Protein AF-A0A2G5SEX1-F1 (afdb_monomer_lite)

Structure (mmCIF, N/CA/C/O backbone):
data_AF-A0A2G5SEX1-F1
#
_entry.id   AF-A0A2G5SEX1-F1
#
loop_
_atom_site.group_PDB
_atom_site.id
_atom_site.type_symbol
_atom_site.label_atom_id
_atom_site.label_alt_id
_atom_site.label_comp_id
_atom_site.label_asym_id
_atom_site.label_entity_id
_atom_site.label_seq_id
_atom_site.pdbx_PDB_ins_code
_atom_site.Cartn_x
_atom_site.Cartn_y
_atom_site.Cartn_z
_atom_site.occupancy
_atom_site.B_iso_or_equiv
_atom_site.auth_seq_id
_atom_site.auth_comp_id
_atom_site.auth_asym_id
_atom_site.auth_atom_id
_atom_site.pdbx_PDB_model_num
ATOM 1 N N . MET A 1 1 ? -4.007 62.455 -22.174 1.00 41.00 1 MET A N 1
ATOM 2 C CA . MET A 1 1 ? -4.326 61.057 -22.529 1.00 41.00 1 MET A CA 1
ATOM 3 C C . MET A 1 1 ? -3.049 60.255 -22.359 1.00 41.00 1 MET A C 1
ATOM 5 O O . MET A 1 1 ? -2.141 60.428 -23.157 1.00 41.00 1 MET A O 1
ATOM 9 N N . ALA A 1 2 ? -2.925 59.508 -21.263 1.00 39.09 2 ALA A N 1
ATOM 10 C CA . ALA A 1 2 ? -1.766 58.662 -20.996 1.00 39.09 2 ALA A CA 1
ATOM 11 C C . ALA A 1 2 ? -2.120 57.227 -21.400 1.00 39.09 2 ALA A C 1
ATOM 13 O O . ALA A 1 2 ? -3.112 56.679 -20.926 1.00 39.09 2 ALA A O 1
ATOM 14 N N . SER A 1 3 ? -1.349 56.658 -22.319 1.00 43.19 3 SER A N 1
ATOM 15 C CA . SER A 1 3 ? -1.461 55.273 -22.768 1.00 43.19 3 SER A CA 1
ATOM 16 C C . SER A 1 3 ? -0.761 54.350 -21.770 1.00 43.19 3 SER A C 1
ATOM 18 O O . SER A 1 3 ? 0.455 54.445 -21.597 1.00 43.19 3 SER A O 1
ATOM 20 N N . HIS A 1 4 ? -1.506 53.452 -21.128 1.00 42.75 4 HIS A N 1
ATOM 21 C CA . HIS A 1 4 ? -0.923 52.330 -20.392 1.00 42.75 4 HIS A CA 1
ATOM 22 C C . HIS A 1 4 ? -0.484 51.224 -21.366 1.00 42.75 4 HIS A C 1
ATOM 24 O O . HIS A 1 4 ? -1.250 50.903 -22.278 1.00 42.75 4 HIS A O 1
ATOM 30 N N . PRO A 1 5 ? 0.702 50.611 -21.192 1.00 49.38 5 PRO A N 1
ATOM 31 C CA . PRO A 1 5 ? 1.060 49.407 -21.922 1.00 49.38 5 PRO A CA 1
ATOM 32 C C . PRO A 1 5 ? 0.383 48.204 -21.262 1.00 49.38 5 PRO A C 1
ATOM 34 O O . PRO A 1 5 ? 0.611 47.912 -20.089 1.00 49.38 5 PRO A O 1
ATOM 37 N N . THR A 1 6 ? -0.446 47.497 -22.021 1.00 47.56 6 THR A N 1
ATOM 38 C CA . THR A 1 6 ? -0.995 46.201 -21.626 1.00 47.56 6 THR A CA 1
ATOM 39 C C . THR A 1 6 ? 0.099 45.148 -21.794 1.00 47.56 6 THR A C 1
ATOM 41 O O . THR A 1 6 ? 0.403 44.733 -22.912 1.00 47.56 6 THR A O 1
ATOM 44 N N . THR A 1 7 ? 0.725 44.725 -20.697 1.00 45.34 7 THR A N 1
ATOM 45 C CA . THR A 1 7 ? 1.615 43.559 -20.698 1.00 45.34 7 THR A CA 1
ATOM 46 C C . THR A 1 7 ? 0.759 42.305 -20.857 1.00 45.34 7 THR A C 1
ATOM 48 O O . THR A 1 7 ? 0.103 41.866 -19.917 1.00 45.34 7 THR A O 1
ATOM 51 N N . ILE A 1 8 ? 0.740 41.743 -22.063 1.00 52.94 8 ILE A N 1
ATOM 52 C CA . ILE A 1 8 ? 0.203 40.404 -22.311 1.00 52.94 8 ILE A CA 1
ATOM 53 C C . ILE A 1 8 ? 1.226 39.425 -21.729 1.00 52.94 8 ILE A C 1
ATOM 55 O O . ILE A 1 8 ? 2.346 39.329 -22.231 1.00 52.94 8 ILE A O 1
ATOM 59 N N . ALA A 1 9 ? 0.872 38.753 -20.633 1.00 52.72 9 ALA A N 1
ATOM 60 C CA . ALA A 1 9 ? 1.671 37.659 -20.100 1.00 52.72 9 ALA A CA 1
ATOM 61 C C . ALA A 1 9 ? 1.759 36.552 -21.162 1.00 52.72 9 ALA A C 1
ATOM 63 O O . ALA A 1 9 ? 0.736 36.131 -21.705 1.00 52.72 9 ALA A O 1
ATOM 64 N N . ALA A 1 10 ? 2.979 36.118 -21.482 1.00 51.53 10 ALA A N 1
ATOM 65 C CA . ALA A 1 10 ? 3.200 34.975 -22.358 1.00 51.53 10 ALA A CA 1
ATOM 66 C C . ALA A 1 10 ? 2.531 33.722 -21.757 1.00 51.53 10 ALA A C 1
ATOM 68 O O . ALA A 1 10 ? 2.521 33.578 -20.529 1.00 51.53 10 ALA A O 1
ATOM 69 N N . PRO A 1 11 ? 1.961 32.828 -22.584 1.00 51.78 11 PRO A N 1
ATOM 70 C CA . PRO A 1 11 ? 1.404 31.581 -22.089 1.00 51.78 11 PRO A CA 1
ATOM 71 C C . PRO A 1 11 ? 2.521 30.777 -21.420 1.00 51.78 11 PRO A C 1
ATOM 73 O O . PRO A 1 11 ? 3.609 30.626 -21.969 1.00 51.78 11 PRO A O 1
ATOM 76 N N . ILE A 1 12 ? 2.258 30.309 -20.202 1.00 59.38 12 ILE A N 1
ATOM 77 C CA . ILE A 1 12 ? 3.128 29.361 -19.511 1.00 59.38 12 ILE A CA 1
ATOM 78 C C . ILE A 1 12 ? 3.059 28.075 -20.335 1.00 59.38 12 ILE A C 1
ATOM 80 O O . ILE A 1 12 ? 2.020 27.414 -20.330 1.00 59.38 12 ILE A O 1
ATOM 84 N N . ASP A 1 13 ? 4.122 27.755 -21.072 1.00 55.34 13 ASP A N 1
ATOM 85 C CA . ASP A 1 13 ? 4.250 26.471 -21.758 1.00 55.34 13 ASP A CA 1
ATOM 86 C C . ASP A 1 13 ? 4.101 25.360 -20.710 1.00 55.34 13 ASP A C 1
ATOM 88 O O . ASP A 1 13 ? 4.960 25.169 -19.846 1.00 55.34 13 ASP A O 1
ATOM 92 N N . GLN A 1 14 ? 2.965 24.661 -20.730 1.00 61.56 14 GLN A N 1
ATOM 93 C CA . GLN A 1 14 ? 2.760 23.494 -19.883 1.00 61.56 14 GLN A CA 1
ATOM 94 C C . GLN A 1 14 ? 3.704 22.403 -20.379 1.00 61.56 14 GLN A C 1
ATOM 96 O O . GLN A 1 14 ? 3.535 21.885 -21.483 1.00 61.56 14 GLN A O 1
ATOM 101 N N . VAL A 1 15 ? 4.708 22.067 -19.567 1.00 69.31 15 VAL A N 1
ATOM 102 C CA . VAL A 1 15 ? 5.572 20.911 -19.823 1.00 69.31 15 VAL A CA 1
ATOM 103 C C . VAL A 1 15 ? 4.664 19.684 -19.975 1.00 69.31 15 VAL A C 1
ATOM 105 O O . VAL A 1 15 ? 3.843 19.441 -19.084 1.00 69.31 15 VAL A O 1
ATOM 108 N N . PRO A 1 16 ? 4.752 18.931 -21.087 1.00 79.25 16 PRO A N 1
ATOM 109 C CA . PRO A 1 16 ? 3.890 17.779 -21.297 1.00 79.25 16 PRO A CA 1
ATOM 110 C C . PRO A 1 16 ? 4.109 16.754 -20.181 1.00 79.25 16 PRO A C 1
ATOM 112 O O . PRO A 1 16 ? 5.246 16.427 -19.841 1.00 79.25 16 PRO A O 1
ATOM 115 N N . LEU A 1 17 ? 3.007 16.254 -19.617 1.00 87.12 17 LEU A N 1
ATOM 116 C CA . LEU A 1 17 ? 3.035 15.176 -18.633 1.00 87.12 17 LEU A CA 1
ATOM 117 C C . LEU A 1 17 ? 3.560 13.904 -19.298 1.00 87.12 17 LEU A C 1
ATOM 119 O O . LEU A 1 17 ? 2.954 13.391 -20.240 1.00 87.12 17 LEU A O 1
ATOM 123 N N . VAL A 1 18 ? 4.665 13.382 -18.782 1.00 94.38 18 VAL A N 1
ATOM 124 C CA . VAL A 1 18 ? 5.247 12.117 -19.212 1.00 94.38 18 VAL A CA 1
ATOM 125 C C . VAL A 1 18 ? 4.858 11.036 -18.221 1.00 94.38 18 VAL A C 1
ATOM 127 O O . VAL A 1 18 ? 5.153 11.123 -17.029 1.00 94.38 18 VAL A O 1
ATOM 130 N N . VAL A 1 19 ? 4.182 10.010 -18.731 1.00 96.94 19 VAL A N 1
ATOM 131 C CA . VAL A 1 19 ? 3.654 8.899 -17.940 1.00 96.94 19 VAL A CA 1
ATOM 132 C C . VAL A 1 19 ? 4.351 7.613 -18.356 1.00 96.94 19 VAL A C 1
ATOM 134 O O . VAL A 1 19 ? 4.291 7.226 -19.522 1.00 96.94 19 VAL A O 1
ATOM 137 N N . ALA A 1 20 ? 4.971 6.930 -17.398 1.00 98.06 20 ALA A N 1
ATOM 138 C CA . ALA A 1 20 ? 5.440 5.564 -17.572 1.00 98.06 20 ALA A CA 1
ATOM 139 C C . ALA A 1 20 ? 4.375 4.595 -17.057 1.00 98.06 20 ALA A C 1
ATOM 141 O O . ALA A 1 20 ? 4.058 4.585 -15.867 1.00 98.06 20 ALA A O 1
ATOM 142 N N . ARG A 1 21 ? 3.834 3.766 -17.950 1.00 98.56 21 ARG A N 1
ATOM 143 C CA . ARG A 1 21 ? 2.956 2.652 -17.586 1.00 98.56 21 ARG A CA 1
ATOM 144 C C . ARG A 1 21 ? 3.797 1.410 -17.371 1.00 98.56 21 ARG A C 1
ATOM 146 O O . ARG A 1 21 ? 4.375 0.917 -18.329 1.00 98.56 21 ARG A O 1
ATOM 153 N N . LEU A 1 22 ? 3.832 0.878 -16.158 1.00 98.69 22 LEU A N 1
ATOM 154 C CA . LEU A 1 22 ? 4.498 -0.387 -15.863 1.00 98.69 22 LEU A CA 1
ATOM 155 C C . LEU A 1 22 ? 3.461 -1.504 -15.739 1.00 98.69 22 LEU A C 1
ATOM 157 O O . LEU A 1 22 ? 2.536 -1.399 -14.936 1.00 98.69 22 LEU A O 1
ATOM 161 N N . HIS A 1 23 ? 3.614 -2.573 -16.513 1.00 98.44 23 HIS A N 1
ATOM 162 C CA . HIS A 1 23 ? 2.759 -3.754 -16.437 1.00 98.44 23 HIS A CA 1
ATOM 163 C C . HIS A 1 23 ? 3.208 -4.693 -15.319 1.00 98.44 23 HIS A C 1
ATOM 165 O O . HIS A 1 23 ? 4.402 -4.906 -15.098 1.00 98.44 23 HIS A O 1
ATOM 171 N N . SER A 1 24 ? 2.237 -5.278 -14.622 1.00 97.56 24 SER A N 1
ATOM 172 C CA . SER A 1 24 ? 2.519 -6.246 -13.575 1.00 97.56 24 SER A CA 1
ATOM 173 C C . SER A 1 24 ? 2.992 -7.562 -14.168 1.00 97.56 24 SER A C 1
ATOM 175 O O . SER A 1 24 ? 2.345 -8.159 -15.029 1.00 97.56 24 SER A O 1
ATOM 177 N N . VAL A 1 25 ? 4.114 -8.053 -13.652 1.00 95.94 25 VAL A N 1
ATOM 178 C CA . VAL A 1 25 ? 4.560 -9.428 -13.892 1.00 95.94 25 VAL A CA 1
ATOM 179 C C . VAL A 1 25 ? 3.828 -10.440 -12.999 1.00 95.94 25 VAL A C 1
ATOM 181 O O . VAL A 1 25 ? 3.878 -11.636 -13.255 1.00 95.94 25 VAL A O 1
ATOM 184 N N . TYR A 1 26 ? 3.144 -9.973 -11.952 1.00 95.38 26 TYR A N 1
ATOM 185 C CA . TYR A 1 26 ? 2.471 -10.817 -10.959 1.00 95.38 26 TYR A CA 1
ATOM 186 C C . TYR A 1 26 ? 1.020 -11.109 -11.328 1.00 95.38 26 TYR A C 1
ATOM 188 O O . TYR A 1 26 ? 0.502 -12.164 -10.977 1.00 95.38 26 TYR A O 1
ATOM 196 N N . VAL A 1 27 ? 0.368 -10.172 -12.021 1.00 95.50 27 VAL A N 1
ATOM 197 C CA . VAL A 1 27 ? -1.033 -10.275 -12.430 1.00 95.50 27 VAL A CA 1
ATOM 198 C C . VAL A 1 27 ? -1.156 -9.819 -13.877 1.00 95.50 27 VAL A C 1
ATOM 200 O O . VAL A 1 27 ? -0.914 -8.656 -14.197 1.00 95.50 27 VAL A O 1
ATOM 203 N N . GLU A 1 28 ? -1.522 -10.739 -14.765 1.00 95.19 28 GLU A N 1
ATOM 204 C CA . GLU A 1 28 ? -1.718 -10.423 -16.178 1.00 95.19 28 GLU A CA 1
ATOM 205 C C . GLU A 1 28 ? -2.850 -9.397 -16.358 1.00 95.19 28 GLU A C 1
ATOM 207 O O . GLU A 1 28 ? -3.926 -9.519 -15.776 1.00 95.19 28 GLU A O 1
ATOM 212 N N . GLY A 1 29 ? -2.595 -8.366 -17.166 1.00 95.44 29 GLY A N 1
ATOM 213 C CA . GLY A 1 29 ? -3.548 -7.286 -17.443 1.00 95.44 29 GLY A CA 1
ATOM 214 C C . GLY A 1 29 ? -3.517 -6.117 -16.452 1.00 95.44 29 GLY A C 1
ATOM 215 O O . GLY A 1 29 ? -3.967 -5.029 -16.809 1.00 95.44 29 GLY A O 1
ATOM 216 N N . GLU A 1 30 ? -2.931 -6.286 -15.264 1.00 97.75 30 GLU A N 1
ATOM 217 C CA . GLU A 1 30 ? -2.761 -5.193 -14.301 1.00 97.75 30 GLU A CA 1
ATOM 218 C C . GLU A 1 30 ? -1.542 -4.325 -14.635 1.00 97.75 30 GLU A C 1
ATOM 220 O O . GLU A 1 30 ? -0.526 -4.790 -15.162 1.00 97.75 30 GLU A O 1
ATOM 225 N N . TYR A 1 31 ? -1.633 -3.037 -14.310 1.00 98.31 31 TYR A N 1
ATOM 226 C CA . TYR A 1 31 ? -0.568 -2.067 -14.540 1.00 98.31 31 TYR A CA 1
ATOM 227 C C . TYR A 1 31 ? -0.636 -0.912 -13.542 1.00 98.31 31 TYR A C 1
ATOM 229 O O . TYR A 1 31 ? -1.638 -0.694 -12.859 1.00 98.31 31 TYR A O 1
ATOM 237 N N . MET A 1 32 ? 0.437 -0.131 -13.486 1.00 98.12 32 MET A N 1
ATOM 238 C CA . MET A 1 32 ? 0.504 1.088 -12.698 1.00 98.12 32 MET A CA 1
ATOM 239 C C . MET A 1 32 ? 1.197 2.202 -13.483 1.00 98.12 32 MET A C 1
ATOM 241 O O . MET A 1 32 ? 2.308 2.033 -13.977 1.00 98.12 32 MET A O 1
ATOM 245 N N . ASP A 1 33 ? 0.519 3.345 -13.587 1.00 98.19 33 ASP A N 1
ATOM 246 C CA . ASP A 1 33 ? 1.046 4.563 -14.205 1.00 98.19 33 ASP A CA 1
ATOM 247 C C . ASP A 1 33 ? 1.814 5.424 -13.190 1.00 98.19 33 ASP A C 1
ATOM 249 O O . ASP A 1 33 ? 1.314 5.679 -12.090 1.00 98.19 33 ASP A O 1
ATOM 253 N N . PHE A 1 34 ? 2.988 5.912 -13.583 1.00 98.12 34 PHE A N 1
ATOM 254 C CA . PHE A 1 34 ? 3.840 6.811 -12.805 1.00 98.12 34 PHE A CA 1
ATOM 255 C C . PHE A 1 34 ? 4.121 8.084 -13.603 1.00 98.12 34 PHE A C 1
ATOM 257 O O . PHE A 1 34 ? 4.471 8.015 -14.783 1.00 98.12 34 PHE A O 1
ATOM 264 N N . LEU A 1 35 ? 3.992 9.248 -12.965 1.00 96.81 35 LEU A N 1
ATOM 265 C CA . LEU A 1 35 ? 4.355 10.528 -13.572 1.00 96.81 35 LEU A CA 1
ATOM 266 C C . LEU A 1 35 ? 5.872 10.730 -13.482 1.00 96.81 35 LEU A C 1
ATOM 268 O O . LEU A 1 35 ? 6.405 10.922 -12.395 1.00 96.81 35 LEU A O 1
ATOM 272 N N . LEU A 1 36 ? 6.572 10.729 -14.617 1.00 95.50 36 LEU A N 1
ATOM 273 C CA . LEU A 1 36 ? 8.034 10.874 -14.641 1.00 95.50 36 LEU A CA 1
ATOM 274 C C . LEU A 1 36 ? 8.509 12.312 -14.396 1.00 95.50 36 LEU A C 1
ATOM 276 O O . LEU A 1 36 ? 9.666 12.542 -14.062 1.00 95.50 36 LEU A O 1
ATOM 280 N N . ASN A 1 37 ? 7.624 13.301 -14.544 1.00 93.44 37 ASN A N 1
ATOM 281 C CA . ASN A 1 37 ? 7.924 14.679 -14.146 1.00 93.44 37 ASN A CA 1
ATOM 282 C C . ASN A 1 37 ? 7.847 14.881 -12.620 1.00 93.44 37 ASN A C 1
ATOM 284 O O . ASN A 1 37 ? 8.278 15.919 -12.125 1.00 93.44 37 ASN A O 1
ATOM 288 N N . ASP A 1 38 ? 7.298 13.911 -11.883 1.00 94.81 38 ASP A N 1
ATOM 289 C CA . ASP A 1 38 ? 7.254 13.894 -10.423 1.00 94.81 38 ASP A CA 1
ATOM 290 C C . ASP A 1 38 ? 8.431 13.056 -9.896 1.00 94.81 38 ASP A C 1
ATOM 292 O O . ASP A 1 38 ? 8.549 11.856 -10.166 1.00 94.81 38 ASP A O 1
ATOM 296 N N . ALA A 1 39 ? 9.333 13.691 -9.144 1.00 94.94 39 ALA A N 1
ATOM 297 C CA . ALA A 1 39 ? 10.544 13.044 -8.643 1.00 94.94 39 ALA A CA 1
ATOM 298 C C . ALA A 1 39 ? 10.250 11.904 -7.650 1.00 94.94 39 ALA A C 1
ATOM 300 O O . ALA A 1 39 ? 10.996 10.922 -7.598 1.00 94.94 39 ALA A O 1
ATOM 301 N N . HIS A 1 40 ? 9.162 11.994 -6.885 1.00 96.25 40 HIS A N 1
ATOM 302 C CA . HIS A 1 40 ? 8.773 10.998 -5.887 1.00 96.25 40 HIS A CA 1
ATOM 303 C C . HIS A 1 40 ? 8.173 9.764 -6.554 1.00 96.25 40 HIS A C 1
ATOM 305 O O . HIS A 1 40 ? 8.548 8.635 -6.230 1.00 96.25 40 HIS A O 1
ATOM 311 N N . GLN A 1 41 ? 7.326 9.963 -7.564 1.00 97.06 41 GLN A N 1
ATOM 312 C CA . GLN A 1 41 ? 6.807 8.861 -8.375 1.00 97.06 41 GLN A CA 1
ATOM 313 C C . GLN A 1 41 ? 7.901 8.204 -9.215 1.00 97.06 41 GLN A C 1
ATOM 315 O O . GLN A 1 41 ? 7.940 6.979 -9.304 1.00 97.06 41 GLN A O 1
ATOM 320 N N . THR A 1 42 ? 8.834 8.986 -9.762 1.00 97.50 42 THR A N 1
ATOM 321 C CA . THR A 1 42 ? 10.017 8.455 -10.459 1.00 97.50 42 THR A CA 1
ATOM 322 C C . THR A 1 42 ? 10.869 7.602 -9.520 1.00 97.50 42 THR A C 1
ATOM 324 O O . THR A 1 42 ? 11.253 6.485 -9.862 1.00 97.50 42 THR A O 1
ATOM 327 N N . SER A 1 43 ? 11.103 8.083 -8.296 1.00 97.31 43 SER A N 1
ATOM 328 C CA . SER A 1 43 ? 11.817 7.326 -7.261 1.00 97.31 43 SER A CA 1
ATOM 329 C C . SER A 1 43 ? 11.089 6.033 -6.897 1.00 97.31 43 SER A C 1
ATOM 331 O O . SER A 1 43 ? 11.720 4.987 -6.774 1.00 97.31 43 SER A O 1
ATOM 333 N N . GLY A 1 44 ? 9.763 6.087 -6.749 1.00 98.00 44 GLY A N 1
ATOM 334 C CA . GLY A 1 44 ? 8.936 4.922 -6.447 1.00 98.00 44 GLY A CA 1
ATOM 335 C C . GLY A 1 44 ? 8.918 3.890 -7.576 1.00 98.00 44 GLY A C 1
ATOM 336 O O . GLY A 1 44 ? 9.028 2.697 -7.302 1.00 98.00 44 GLY A O 1
ATOM 337 N N . LEU A 1 45 ? 8.863 4.332 -8.835 1.00 98.62 45 LEU A N 1
ATOM 338 C CA . LEU A 1 45 ? 8.983 3.477 -10.018 1.00 98.62 45 LEU A CA 1
ATOM 339 C C . LEU A 1 45 ? 10.330 2.749 -10.045 1.00 98.62 45 LEU A C 1
ATOM 341 O O . LEU A 1 45 ? 10.365 1.524 -10.159 1.00 98.62 45 LEU A O 1
ATOM 345 N N . VAL A 1 46 ? 11.433 3.492 -9.904 1.00 98.38 46 VAL A N 1
ATOM 346 C CA . VAL A 1 46 ? 12.785 2.915 -9.877 1.00 98.38 46 VAL A CA 1
ATOM 347 C C . VAL A 1 46 ? 12.918 1.933 -8.715 1.00 98.38 46 VAL A C 1
ATOM 349 O O . VAL A 1 46 ? 13.391 0.819 -8.912 1.00 98.38 46 VAL A O 1
ATOM 352 N N . LEU A 1 47 ? 12.443 2.294 -7.520 1.00 98.00 47 LEU A N 1
ATOM 353 C CA . LEU A 1 47 ? 12.461 1.416 -6.351 1.00 98.00 47 LEU A CA 1
ATOM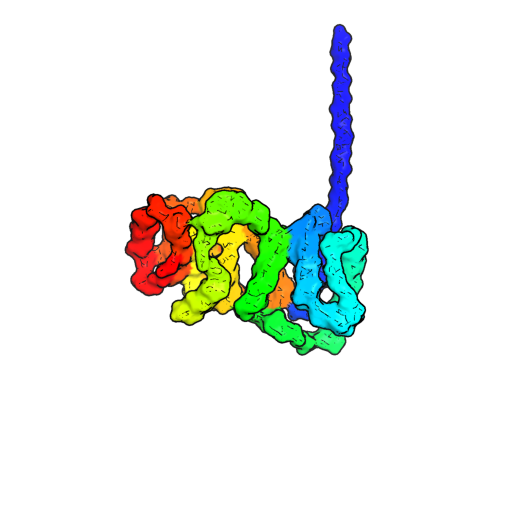 354 C C . LEU A 1 47 ? 11.679 0.116 -6.592 1.00 98.00 47 LEU A C 1
ATOM 356 O O . LEU A 1 47 ? 12.160 -0.969 -6.258 1.00 98.00 47 LEU A O 1
ATOM 360 N N . LEU A 1 48 ? 10.484 0.210 -7.178 1.00 98.25 48 LEU A N 1
ATOM 361 C CA . LEU A 1 48 ? 9.645 -0.946 -7.469 1.00 98.25 48 LEU A CA 1
ATOM 362 C C . LEU A 1 48 ? 10.307 -1.878 -8.488 1.00 98.25 48 LEU A C 1
ATOM 364 O O . LEU A 1 48 ? 10.351 -3.088 -8.258 1.00 98.25 48 LEU A O 1
ATOM 368 N N . ILE A 1 49 ? 10.856 -1.335 -9.576 1.00 98.25 49 ILE A N 1
ATOM 369 C CA . ILE A 1 49 ? 11.540 -2.136 -10.597 1.00 98.25 49 ILE A CA 1
ATOM 370 C C . ILE A 1 49 ? 12.785 -2.799 -10.000 1.00 98.25 49 ILE A C 1
ATOM 372 O O . ILE A 1 49 ? 12.933 -4.019 -10.073 1.00 98.25 49 ILE A O 1
ATOM 376 N N . THR A 1 50 ? 13.647 -2.011 -9.360 1.00 97.25 50 THR A N 1
ATOM 377 C CA . THR A 1 50 ? 14.947 -2.470 -8.864 1.00 97.25 50 THR A CA 1
ATOM 378 C C . THR A 1 50 ? 14.816 -3.504 -7.755 1.00 97.25 50 THR A C 1
ATOM 380 O O . THR A 1 50 ? 15.564 -4.477 -7.754 1.00 97.25 50 THR A O 1
ATOM 383 N N . ASN A 1 51 ? 13.871 -3.334 -6.825 1.00 95.12 51 ASN A N 1
ATOM 384 C CA . ASN A 1 51 ? 13.776 -4.220 -5.663 1.00 95.12 51 ASN A CA 1
ATOM 385 C C . ASN A 1 51 ? 12.735 -5.321 -5.841 1.00 95.12 51 ASN A C 1
ATOM 387 O O . ASN A 1 51 ? 12.985 -6.463 -5.459 1.00 95.12 51 ASN A O 1
ATOM 391 N N . GLN A 1 52 ? 11.562 -4.991 -6.386 1.00 95.06 52 GLN A N 1
ATOM 392 C CA . GLN A 1 52 ? 10.457 -5.948 -6.442 1.00 95.06 52 GLN A CA 1
ATOM 393 C C . GLN A 1 52 ? 10.504 -6.756 -7.735 1.00 95.06 52 GLN A C 1
ATOM 395 O O . GLN A 1 52 ? 10.299 -7.962 -7.693 1.00 95.06 52 GLN A O 1
ATOM 400 N N . MET A 1 53 ? 10.870 -6.146 -8.867 1.00 94.88 53 MET A N 1
ATOM 401 C CA . MET A 1 53 ? 10.998 -6.850 -10.151 1.00 94.88 53 MET A CA 1
ATOM 402 C C . MET A 1 53 ? 12.410 -7.383 -10.436 1.00 94.88 53 MET A C 1
ATOM 404 O O . MET A 1 53 ? 12.649 -7.901 -11.526 1.00 94.88 53 MET A O 1
ATOM 408 N N . ALA A 1 54 ? 13.327 -7.351 -9.461 1.00 93.25 54 ALA A N 1
ATOM 409 C CA . ALA A 1 54 ? 14.692 -7.867 -9.605 1.00 93.25 54 ALA A CA 1
ATOM 410 C C . ALA A 1 54 ? 14.780 -9.286 -10.213 1.00 93.25 54 ALA A C 1
ATOM 412 O O . ALA A 1 54 ? 15.637 -9.503 -11.073 1.00 93.25 54 ALA A O 1
ATOM 413 N N . PRO A 1 55 ? 13.907 -10.255 -9.853 1.00 91.25 55 PRO A N 1
ATOM 414 C CA . PRO A 1 55 ? 13.935 -11.574 -10.485 1.00 91.25 55 PRO A CA 1
ATOM 415 C C . PRO A 1 55 ? 13.666 -11.523 -11.994 1.00 91.25 55 PRO A C 1
ATOM 417 O O . PRO A 1 55 ? 14.287 -12.269 -12.744 1.00 91.25 55 PRO A O 1
ATOM 420 N N . VAL A 1 56 ? 12.783 -10.628 -12.451 1.00 92.62 56 VAL A N 1
ATOM 421 C CA . VAL A 1 56 ? 12.489 -10.427 -13.880 1.00 92.62 56 VAL A CA 1
ATOM 422 C C . VAL A 1 56 ? 13.716 -9.882 -14.593 1.00 92.62 56 VAL A C 1
ATOM 424 O O . VAL A 1 56 ? 14.110 -10.418 -15.625 1.00 92.62 56 VAL A O 1
ATOM 427 N N . LEU A 1 57 ? 14.358 -8.867 -14.010 1.00 95.50 57 LEU A N 1
ATOM 428 C CA . LEU A 1 57 ? 15.582 -8.294 -14.564 1.00 95.50 57 LEU A CA 1
ATOM 429 C C . LEU A 1 57 ? 16.670 -9.362 -14.709 1.00 95.50 57 LEU A C 1
ATOM 431 O O . LEU A 1 57 ? 17.289 -9.476 -15.762 1.00 95.50 57 LEU A O 1
ATOM 435 N N . HIS A 1 58 ? 16.830 -10.216 -13.695 1.00 93.81 58 HIS A N 1
ATOM 436 C CA . HIS A 1 58 ? 17.788 -11.317 -13.727 1.00 93.81 58 HIS A CA 1
ATOM 437 C C . HIS A 1 58 ? 17.482 -12.352 -14.821 1.00 93.81 58 HIS A C 1
ATOM 439 O O . HIS A 1 58 ? 18.399 -12.785 -15.514 1.00 93.81 58 HIS A O 1
ATOM 445 N N . ILE A 1 59 ? 16.209 -12.726 -15.009 1.00 92.94 59 ILE A N 1
ATOM 446 C CA . ILE A 1 59 ? 15.783 -13.673 -16.057 1.00 92.94 59 ILE A CA 1
ATOM 447 C C . ILE A 1 59 ? 16.168 -13.169 -17.451 1.00 92.94 59 ILE A C 1
ATOM 449 O O . ILE A 1 59 ? 16.598 -13.959 -18.291 1.00 92.94 59 ILE A O 1
ATOM 453 N N . PHE A 1 60 ? 16.016 -11.867 -17.695 1.00 93.69 60 PHE A N 1
ATOM 454 C CA . PHE A 1 60 ? 16.278 -11.261 -18.999 1.00 93.69 60 PHE A CA 1
ATOM 455 C C . PHE A 1 60 ? 17.677 -10.642 -19.133 1.00 93.69 60 PHE A C 1
ATOM 457 O O . PHE A 1 60 ? 18.012 -10.138 -20.201 1.00 93.69 60 PHE A O 1
ATOM 464 N N . GLY A 1 61 ? 18.509 -10.710 -18.088 1.00 94.75 61 GLY A N 1
ATOM 465 C CA . GLY A 1 61 ? 19.857 -10.139 -18.092 1.00 94.75 61 GLY A CA 1
ATOM 466 C C . GLY A 1 61 ? 19.878 -8.611 -18.193 1.00 94.75 61 GLY A C 1
ATOM 467 O O . GLY A 1 61 ? 20.801 -8.062 -18.788 1.00 94.75 61 GLY A O 1
ATOM 468 N N . LEU A 1 62 ? 18.863 -7.938 -17.647 1.00 95.00 62 LEU A N 1
ATOM 469 C CA . LEU A 1 62 ? 18.778 -6.481 -17.608 1.00 95.00 62 LEU A CA 1
ATOM 470 C C . LEU A 1 62 ? 19.448 -5.911 -16.358 1.00 95.00 62 LEU A C 1
ATOM 472 O O . LEU A 1 62 ? 19.250 -6.409 -15.247 1.00 95.00 62 LEU A O 1
ATOM 476 N N . ASP A 1 63 ? 20.156 -4.800 -16.535 1.00 95.94 63 ASP A N 1
ATOM 477 C CA . ASP A 1 63 ? 20.582 -3.958 -15.422 1.00 95.94 63 ASP A CA 1
ATOM 478 C C . ASP A 1 63 ? 19.387 -3.199 -14.835 1.00 95.94 63 ASP A C 1
ATOM 480 O O . ASP A 1 63 ? 18.445 -2.833 -15.543 1.00 95.94 63 ASP A O 1
ATOM 484 N N . ALA A 1 64 ? 19.419 -2.950 -13.527 1.00 96.94 64 ALA A N 1
ATOM 485 C CA . ALA A 1 64 ? 18.385 -2.174 -12.854 1.00 96.94 64 ALA A CA 1
ATOM 486 C C . ALA A 1 64 ? 18.456 -0.683 -13.238 1.00 96.94 64 ALA A C 1
ATOM 488 O O . ALA A 1 64 ? 19.558 -0.136 -13.365 1.00 96.94 64 ALA A O 1
ATOM 489 N N . PRO A 1 65 ? 17.308 0.009 -13.383 1.00 97.38 65 PRO A N 1
ATOM 490 C CA . PRO A 1 65 ? 17.307 1.438 -13.652 1.00 97.38 65 PRO A CA 1
ATOM 491 C C . PRO A 1 65 ? 17.799 2.214 -12.424 1.00 97.38 65 PRO A C 1
ATOM 493 O O . PRO A 1 65 ? 17.769 1.734 -11.288 1.00 97.38 65 PRO A O 1
ATOM 496 N N . THR A 1 66 ? 18.230 3.456 -12.643 1.00 95.12 66 THR A N 1
ATOM 497 C CA . THR A 1 66 ? 18.693 4.342 -11.567 1.00 95.12 66 THR A CA 1
ATOM 498 C C . THR A 1 66 ? 17.895 5.636 -11.555 1.00 95.12 66 THR A C 1
ATOM 500 O O . THR A 1 66 ? 17.381 6.065 -12.583 1.00 95.12 66 THR A O 1
ATOM 503 N N . ILE A 1 67 ? 17.830 6.295 -10.398 1.00 92.06 67 ILE A N 1
ATOM 504 C CA . ILE A 1 67 ? 17.108 7.567 -10.238 1.00 92.06 67 ILE A CA 1
ATOM 505 C C . ILE A 1 67 ? 17.687 8.712 -11.087 1.00 92.06 67 ILE A C 1
ATOM 507 O O . ILE A 1 67 ? 16.985 9.665 -11.397 1.00 92.06 67 ILE A O 1
ATOM 511 N N . ASN A 1 68 ? 18.960 8.612 -11.481 1.00 92.31 68 ASN A N 1
ATOM 512 C CA . ASN A 1 68 ? 19.637 9.617 -12.303 1.00 92.31 68 ASN A CA 1
ATOM 513 C C . ASN A 1 68 ? 19.507 9.332 -13.808 1.00 92.31 68 ASN A C 1
ATOM 515 O O . ASN A 1 68 ? 20.091 10.056 -14.614 1.00 92.31 68 ASN A O 1
ATOM 519 N N . MET A 1 69 ? 18.804 8.261 -14.187 1.00 94.56 69 MET A N 1
ATOM 520 C CA . MET A 1 69 ? 18.544 7.937 -15.584 1.00 94.56 69 MET A CA 1
ATOM 521 C C . MET A 1 69 ? 17.741 9.078 -16.231 1.00 94.56 69 MET A C 1
ATOM 523 O O . MET A 1 69 ? 16.756 9.527 -15.639 1.00 94.56 69 MET A O 1
ATOM 527 N N . PRO A 1 70 ? 18.135 9.564 -17.424 1.00 95.19 70 PRO A N 1
ATOM 528 C CA . PRO A 1 70 ? 17.348 10.550 -18.151 1.00 95.19 70 PRO A CA 1
ATOM 529 C C . PRO A 1 70 ? 15.908 10.076 -18.352 1.00 95.19 70 PRO A C 1
ATOM 531 O O . PRO A 1 70 ? 15.653 8.892 -18.556 1.00 95.19 70 PRO A O 1
ATOM 534 N N . LEU A 1 71 ? 14.958 11.011 -18.312 1.00 94.06 71 LEU A N 1
ATOM 535 C CA . LEU A 1 71 ? 13.528 10.694 -18.346 1.00 94.06 71 LEU A CA 1
ATOM 536 C C . LEU A 1 71 ? 13.126 9.893 -19.598 1.00 94.06 71 LEU A C 1
ATOM 538 O O . LEU A 1 71 ? 12.353 8.943 -19.489 1.00 94.06 71 LEU A O 1
ATOM 542 N N . GLU A 1 72 ? 13.670 10.241 -20.768 1.00 94.75 72 GLU A N 1
ATOM 543 C CA . GLU A 1 72 ? 13.417 9.507 -22.016 1.00 94.75 72 GLU A CA 1
ATOM 544 C C . GLU A 1 72 ? 13.969 8.076 -21.963 1.00 94.75 72 GLU A C 1
ATOM 546 O O . GLU A 1 72 ? 13.286 7.135 -22.369 1.00 94.75 72 GLU A O 1
ATOM 551 N N . ASP A 1 73 ? 15.163 7.896 -21.395 1.00 97.12 73 ASP A N 1
ATOM 552 C CA . ASP A 1 73 ? 15.788 6.582 -21.237 1.00 97.12 73 ASP A CA 1
ATOM 553 C C . ASP A 1 73 ? 15.002 5.710 -20.255 1.00 97.12 73 ASP A C 1
ATOM 555 O O . ASP A 1 73 ? 14.766 4.536 -20.532 1.00 97.12 73 ASP A O 1
ATOM 559 N N . LEU A 1 74 ? 14.521 6.287 -19.148 1.00 97.81 74 LEU A N 1
ATOM 560 C CA . LEU A 1 74 ? 13.689 5.574 -18.179 1.00 97.81 74 LEU A CA 1
ATOM 561 C C . LEU A 1 74 ? 12.349 5.151 -18.790 1.00 97.81 74 LEU A C 1
ATOM 563 O O . LEU A 1 74 ? 11.888 4.034 -18.556 1.00 97.81 74 LEU A O 1
ATOM 567 N N . LEU A 1 75 ? 11.729 6.009 -19.604 1.00 97.88 75 LEU A N 1
ATOM 568 C CA . LEU A 1 75 ? 10.502 5.660 -20.317 1.00 97.88 75 LEU A CA 1
ATOM 569 C C . LEU A 1 75 ? 10.736 4.512 -21.311 1.00 97.88 75 LEU A C 1
ATOM 571 O O . LEU A 1 75 ? 9.955 3.560 -21.349 1.00 97.88 75 LEU A O 1
ATOM 575 N N . ASN A 1 76 ? 11.820 4.577 -22.088 1.00 97.94 76 ASN A N 1
ATOM 576 C CA . ASN A 1 76 ? 12.202 3.514 -23.019 1.00 97.94 76 ASN A CA 1
ATOM 577 C C . ASN A 1 76 ? 12.489 2.197 -22.287 1.00 97.94 76 ASN A C 1
ATOM 579 O O . ASN A 1 76 ? 11.994 1.151 -22.708 1.00 97.94 76 ASN A O 1
ATOM 583 N N . TYR A 1 77 ? 13.193 2.259 -21.156 1.00 98.25 77 TYR A N 1
ATOM 584 C CA . TYR A 1 77 ? 13.462 1.108 -20.297 1.00 98.25 77 TYR A CA 1
ATOM 585 C C . TYR A 1 77 ? 12.165 0.435 -19.829 1.00 98.25 77 TYR A C 1
ATOM 587 O O . TYR A 1 77 ? 12.017 -0.781 -19.932 1.00 98.25 77 TYR A O 1
ATOM 595 N N . VAL A 1 78 ? 11.188 1.213 -19.347 1.00 98.38 78 VAL A N 1
ATOM 596 C CA . VAL A 1 78 ? 9.890 0.671 -18.910 1.00 98.38 78 VAL A CA 1
ATOM 597 C C . VAL A 1 78 ? 9.144 0.011 -20.071 1.00 98.38 78 VAL A C 1
ATOM 599 O O . VAL A 1 78 ? 8.571 -1.066 -19.899 1.00 98.38 78 VAL A O 1
ATOM 602 N N . ASN A 1 79 ? 9.176 0.610 -21.264 1.00 98.19 79 ASN A N 1
ATOM 603 C CA . ASN A 1 79 ? 8.550 0.031 -22.454 1.00 98.19 79 ASN A CA 1
ATOM 604 C C . ASN A 1 79 ? 9.189 -1.308 -22.855 1.00 98.19 79 ASN A C 1
ATOM 606 O O . ASN A 1 79 ? 8.473 -2.257 -23.182 1.00 98.19 79 ASN A O 1
ATOM 610 N N . GLU A 1 80 ? 10.517 -1.407 -22.791 1.00 97.69 80 GLU A N 1
ATOM 611 C CA . GLU A 1 80 ? 11.241 -2.655 -23.036 1.00 97.69 80 GLU A CA 1
ATOM 612 C C . GLU A 1 80 ? 10.898 -3.718 -21.981 1.00 97.69 80 GLU A C 1
ATOM 614 O O . GLU A 1 80 ? 10.521 -4.843 -22.328 1.00 97.69 80 GLU A O 1
ATOM 619 N N . LEU A 1 81 ? 10.915 -3.347 -20.698 1.00 98.19 81 LEU A N 1
ATOM 620 C CA . LEU A 1 81 ? 10.538 -4.238 -19.602 1.00 98.19 81 LEU A CA 1
ATOM 621 C C . LEU A 1 81 ? 9.101 -4.762 -19.763 1.00 98.19 81 LEU A C 1
ATOM 623 O O . LEU A 1 81 ? 8.854 -5.950 -19.562 1.00 98.19 81 LEU A O 1
ATOM 627 N N . ASN A 1 82 ? 8.154 -3.928 -20.199 1.00 98.38 82 ASN A N 1
ATOM 628 C CA . ASN A 1 82 ? 6.775 -4.353 -20.464 1.00 98.38 82 ASN A CA 1
ATOM 629 C C . ASN A 1 82 ? 6.676 -5.414 -21.572 1.00 98.38 82 ASN A C 1
ATOM 631 O O . ASN A 1 82 ? 5.869 -6.347 -21.474 1.00 98.38 82 ASN A O 1
ATOM 635 N N . ALA A 1 83 ? 7.492 -5.306 -22.625 1.00 97.12 83 ALA A N 1
ATOM 636 C CA . ALA A 1 83 ? 7.543 -6.312 -23.686 1.00 97.12 83 ALA A CA 1
ATOM 637 C C . ALA A 1 83 ? 8.077 -7.659 -23.162 1.00 97.12 83 ALA A C 1
ATOM 639 O O . ALA A 1 83 ? 7.586 -8.731 -23.544 1.00 97.12 83 ALA A O 1
ATOM 640 N N . MET A 1 84 ? 9.035 -7.613 -22.234 1.00 96.00 84 MET A N 1
ATOM 641 C CA . MET A 1 84 ? 9.565 -8.796 -21.556 1.00 96.00 84 MET A CA 1
ATOM 642 C C . MET A 1 84 ? 8.545 -9.422 -20.603 1.00 96.00 84 MET A C 1
ATOM 644 O O . MET A 1 84 ? 8.320 -10.630 -20.667 1.00 96.00 84 MET A O 1
ATOM 648 N N . VAL A 1 85 ? 7.851 -8.614 -19.797 1.00 96.62 85 VAL A N 1
ATOM 649 C CA . VAL A 1 85 ? 6.738 -9.061 -18.941 1.00 96.62 85 VAL A CA 1
ATOM 650 C C . VAL A 1 85 ? 5.657 -9.754 -19.774 1.00 96.62 85 VAL A C 1
ATOM 652 O O . VAL A 1 85 ? 5.227 -10.855 -19.438 1.00 96.62 85 VAL A O 1
ATOM 655 N N . SER A 1 86 ? 5.285 -9.174 -20.918 1.00 96.25 86 SER A N 1
ATOM 656 C CA . SER A 1 86 ? 4.315 -9.776 -21.845 1.00 96.25 86 SER A CA 1
ATOM 657 C C . SER A 1 86 ? 4.790 -11.130 -22.391 1.00 96.25 86 SER A C 1
ATOM 659 O O . SER A 1 86 ? 3.998 -12.046 -22.616 1.00 96.25 86 SER A O 1
ATOM 661 N N . THR A 1 87 ? 6.097 -11.280 -22.612 1.00 94.94 87 THR A N 1
ATOM 662 C CA . THR A 1 87 ? 6.701 -12.548 -23.040 1.00 94.94 87 THR A CA 1
ATOM 663 C C . THR A 1 87 ? 6.708 -13.582 -21.916 1.00 94.94 87 THR A C 1
ATOM 665 O O . THR A 1 87 ? 6.456 -14.758 -22.183 1.00 94.94 87 THR A O 1
ATOM 668 N N . LEU A 1 88 ? 6.939 -13.156 -20.672 1.00 95.19 88 LEU A N 1
ATOM 669 C CA . LEU A 1 88 ? 6.899 -14.016 -19.491 1.00 95.19 88 LEU A CA 1
ATOM 670 C C . LEU A 1 88 ? 5.492 -14.572 -19.257 1.00 95.19 88 LEU A C 1
ATOM 672 O O . LEU A 1 88 ? 5.358 -15.787 -19.150 1.00 95.19 88 LEU A O 1
ATOM 676 N N . HIS A 1 89 ? 4.455 -13.729 -19.286 1.00 95.44 89 HIS A N 1
ATOM 677 C CA . HIS A 1 89 ? 3.058 -14.176 -19.158 1.00 95.44 89 HIS A CA 1
ATOM 678 C C . HIS A 1 89 ? 2.682 -15.206 -20.226 1.00 95.44 89 HIS A C 1
ATOM 680 O O . HIS A 1 89 ? 2.126 -16.257 -19.917 1.00 95.44 89 HIS A O 1
ATOM 686 N N . ARG A 1 90 ? 3.067 -14.964 -21.485 1.00 95.31 90 ARG A N 1
ATOM 687 C CA . ARG A 1 90 ? 2.766 -15.876 -22.598 1.00 95.31 90 ARG A CA 1
ATOM 688 C C . ARG A 1 90 ? 3.481 -17.225 -22.487 1.00 95.31 90 ARG A C 1
ATOM 690 O O . ARG A 1 90 ? 2.896 -18.254 -22.812 1.00 95.31 90 ARG A O 1
ATOM 697 N N . ASN A 1 91 ? 4.755 -17.222 -22.100 1.00 95.00 91 ASN A N 1
ATOM 698 C CA . ASN A 1 91 ? 5.594 -18.423 -22.149 1.00 95.00 91 ASN A CA 1
ATOM 699 C C . ASN A 1 91 ? 5.587 -19.210 -20.830 1.00 95.00 91 ASN A C 1
ATOM 701 O O . ASN A 1 91 ? 5.721 -20.434 -20.844 1.00 95.00 91 ASN A O 1
ATOM 705 N N . TRP A 1 92 ? 5.437 -18.519 -19.700 1.00 93.62 92 TRP A N 1
ATOM 706 C CA . TRP A 1 92 ? 5.491 -19.077 -18.350 1.00 93.62 92 TRP A CA 1
ATOM 707 C C . TRP A 1 92 ? 4.369 -18.511 -17.459 1.00 93.62 92 TRP A C 1
ATOM 709 O O . TRP A 1 92 ? 4.656 -17.914 -16.421 1.00 93.62 92 TRP A O 1
ATOM 719 N N . PRO A 1 93 ? 3.087 -18.749 -17.797 1.00 89.25 93 PRO A N 1
ATOM 720 C CA . PRO A 1 93 ? 1.941 -18.169 -17.081 1.00 89.25 93 PRO A CA 1
ATOM 721 C C . PRO A 1 93 ? 1.847 -18.576 -15.600 1.00 89.25 93 PRO A C 1
ATOM 723 O O . PRO A 1 93 ? 1.174 -17.919 -14.817 1.00 89.25 93 PRO A O 1
ATOM 726 N N . ASN A 1 94 ? 2.531 -19.653 -15.201 1.00 89.25 94 ASN A N 1
ATOM 727 C CA . ASN A 1 94 ? 2.550 -20.158 -13.825 1.00 89.25 94 ASN A CA 1
ATOM 728 C C . ASN A 1 94 ? 3.891 -19.903 -13.111 1.00 89.25 94 ASN A C 1
ATOM 730 O O . ASN A 1 94 ? 4.197 -20.575 -12.123 1.00 89.25 94 ASN A O 1
ATOM 734 N N . TYR A 1 95 ? 4.734 -18.999 -13.625 1.00 91.94 95 TYR A N 1
ATOM 735 C CA . TYR A 1 95 ? 5.994 -18.660 -12.966 1.00 91.94 95 TYR A CA 1
ATOM 736 C C . TYR A 1 95 ? 5.724 -18.009 -11.603 1.00 91.94 95 TYR A C 1
ATOM 738 O O . TYR A 1 95 ? 4.960 -17.052 -11.498 1.00 91.94 95 TYR A O 1
ATOM 746 N N . SER A 1 96 ? 6.366 -18.516 -10.549 1.00 91.25 96 SER A N 1
ATOM 747 C CA . SER A 1 96 ? 6.207 -17.991 -9.192 1.00 91.25 96 SER A CA 1
ATOM 748 C C . SER A 1 96 ? 7.391 -17.114 -8.796 1.00 91.25 96 SER A C 1
ATOM 750 O O . SER A 1 96 ? 8.543 -17.541 -8.850 1.00 91.25 96 SER A O 1
ATOM 752 N N . PHE A 1 97 ? 7.090 -15.915 -8.307 1.00 92.56 97 PHE A N 1
ATOM 753 C CA . PHE A 1 97 ? 8.032 -14.962 -7.719 1.00 92.56 97 PHE A CA 1
ATOM 754 C C . PHE A 1 97 ? 8.063 -15.065 -6.181 1.00 92.56 97 PHE A C 1
ATOM 756 O O . PHE A 1 97 ? 8.278 -14.076 -5.475 1.00 92.56 97 PHE A O 1
ATOM 763 N N . GLY A 1 98 ? 7.821 -16.266 -5.641 1.00 92.00 98 GLY A N 1
ATOM 764 C CA . GLY A 1 98 ? 7.784 -16.525 -4.199 1.00 92.00 98 GLY A CA 1
ATOM 765 C C . GLY A 1 98 ? 6.634 -15.789 -3.507 1.00 92.00 98 GLY A C 1
ATOM 766 O O . GLY A 1 98 ? 5.524 -15.737 -4.034 1.00 92.00 98 GLY A O 1
ATOM 767 N N . ASP A 1 99 ? 6.902 -15.191 -2.340 1.00 93.69 99 ASP A N 1
ATOM 768 C CA . ASP A 1 99 ? 5.896 -14.474 -1.538 1.00 93.69 99 ASP A CA 1
ATOM 769 C C . ASP A 1 99 ? 5.148 -13.383 -2.328 1.00 93.69 99 ASP A C 1
ATOM 771 O O . ASP A 1 99 ? 3.986 -13.087 -2.040 1.00 93.69 99 ASP A O 1
ATOM 775 N N . LEU A 1 100 ? 5.784 -12.767 -3.332 1.00 92.00 100 LEU A N 1
ATOM 776 C CA . LEU A 1 100 ? 5.144 -11.742 -4.161 1.00 92.00 100 LEU A CA 1
ATOM 777 C C . LEU A 1 100 ? 4.014 -12.312 -5.029 1.00 92.00 100 LEU A C 1
ATOM 779 O O . LEU A 1 100 ? 3.059 -11.590 -5.279 1.00 92.00 100 LEU A O 1
ATOM 783 N N . SER A 1 101 ? 4.053 -13.601 -5.377 1.00 92.12 101 SER A N 1
ATOM 784 C CA . SER A 1 101 ? 2.983 -14.286 -6.120 1.00 92.12 101 SER A CA 1
ATOM 785 C C . SER A 1 101 ? 1.826 -14.787 -5.250 1.00 92.12 101 SER A C 1
ATOM 787 O O . SER A 1 101 ? 0.859 -15.317 -5.788 1.00 92.12 101 SER A O 1
ATOM 789 N N . LEU A 1 102 ? 1.900 -14.667 -3.919 1.00 95.62 102 LEU A N 1
ATOM 790 C CA . LEU A 1 102 ? 0.770 -15.010 -3.047 1.00 95.62 102 LEU A CA 1
ATOM 791 C C . LEU A 1 102 ? -0.376 -14.007 -3.228 1.00 95.62 102 LEU A C 1
ATOM 793 O O . LEU A 1 102 ? -0.134 -12.824 -3.430 1.00 95.62 102 LEU A O 1
ATOM 797 N N . ASP A 1 103 ? -1.619 -14.443 -3.061 1.00 96.31 103 ASP A N 1
ATOM 798 C CA . ASP A 1 103 ? -2.795 -13.561 -3.110 1.00 96.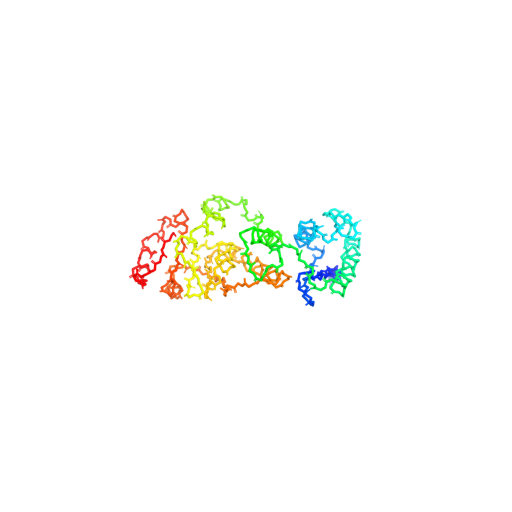31 103 ASP A CA 1
ATOM 799 C C . ASP A 1 103 ? -2.978 -12.717 -1.833 1.00 96.31 103 ASP A C 1
ATOM 801 O O . ASP A 1 103 ? -3.870 -11.880 -1.750 1.00 96.31 103 ASP A O 1
ATOM 805 N N . HIS A 1 104 ? -2.150 -12.940 -0.815 1.00 95.88 104 HIS A N 1
ATOM 806 C CA . HIS A 1 104 ? -2.148 -12.228 0.458 1.00 95.88 104 HIS A CA 1
ATOM 807 C C . HIS A 1 104 ? -0.754 -11.671 0.756 1.00 95.88 104 HIS A C 1
ATOM 809 O O . HIS A 1 104 ? 0.252 -12.043 0.133 1.00 95.88 104 HIS A O 1
ATOM 815 N N . CYS A 1 105 ? -0.687 -10.747 1.712 1.00 97.19 105 CYS A N 1
ATOM 816 C CA . CYS A 1 105 ? 0.576 -10.185 2.163 1.00 97.19 105 CYS A CA 1
ATOM 817 C C . CYS A 1 105 ? 1.208 -11.032 3.271 1.00 97.19 105 CYS A C 1
ATOM 819 O O . CYS A 1 105 ? 0.577 -11.329 4.282 1.00 97.19 105 CYS A O 1
ATOM 821 N N . THR A 1 106 ? 2.501 -11.321 3.134 1.00 96.00 106 THR A N 1
ATOM 822 C CA . THR A 1 106 ? 3.361 -11.565 4.296 1.00 96.00 106 THR A CA 1
ATOM 823 C C . THR A 1 106 ? 3.792 -10.217 4.877 1.00 96.00 106 THR A C 1
ATOM 825 O O . THR A 1 106 ? 3.710 -9.180 4.211 1.00 96.00 106 THR A O 1
ATOM 828 N N . THR A 1 107 ? 4.327 -10.190 6.101 1.00 94.81 107 THR A N 1
ATOM 829 C CA . THR A 1 107 ? 4.914 -8.953 6.653 1.00 94.81 107 THR A CA 1
ATOM 830 C C . THR A 1 107 ? 6.012 -8.399 5.741 1.00 94.81 107 THR A C 1
ATOM 832 O O . THR A 1 107 ? 6.158 -7.188 5.614 1.00 94.81 107 THR A O 1
ATOM 835 N N . LYS A 1 108 ? 6.776 -9.271 5.071 1.00 94.69 108 LYS A N 1
ATOM 836 C CA . LYS A 1 108 ? 7.830 -8.860 4.139 1.00 94.69 108 LYS A CA 1
ATOM 837 C C . LYS A 1 108 ? 7.247 -8.152 2.915 1.00 94.69 108 LYS A C 1
ATOM 839 O O . LYS A 1 108 ? 7.714 -7.067 2.584 1.00 94.69 108 LYS A O 1
ATOM 844 N N . THR A 1 109 ? 6.238 -8.736 2.266 1.00 96.56 109 THR A N 1
ATOM 845 C CA . THR A 1 109 ? 5.634 -8.129 1.068 1.00 96.56 109 THR A CA 1
ATOM 846 C C . THR A 1 109 ? 4.867 -6.857 1.405 1.00 96.56 109 THR A C 1
ATOM 848 O O . THR A 1 109 ? 4.937 -5.899 0.646 1.00 96.56 109 THR A O 1
ATOM 851 N N . LEU A 1 110 ? 4.199 -6.805 2.563 1.00 97.00 110 LEU A N 1
ATOM 852 C CA . LEU A 1 110 ? 3.558 -5.583 3.046 1.00 97.00 110 LEU A CA 1
ATOM 853 C C . LEU A 1 110 ? 4.571 -4.441 3.179 1.00 97.00 110 LEU A C 1
ATOM 855 O O . LEU A 1 110 ? 4.325 -3.348 2.681 1.00 97.00 110 LEU A O 1
ATOM 859 N N . LEU A 1 111 ? 5.698 -4.682 3.853 1.00 95.75 111 LEU A N 1
ATOM 860 C CA . LEU A 1 111 ? 6.710 -3.647 4.070 1.00 95.75 111 LEU A CA 1
ATOM 861 C C . LEU A 1 111 ? 7.299 -3.143 2.752 1.00 95.75 111 LEU A C 1
ATOM 863 O O . LEU A 1 111 ? 7.494 -1.943 2.607 1.00 95.75 111 LEU A O 1
ATOM 867 N N . ALA A 1 112 ? 7.520 -4.039 1.791 1.00 96.25 112 ALA A N 1
ATOM 868 C CA . ALA A 1 112 ? 7.971 -3.674 0.453 1.00 96.25 112 ALA A CA 1
ATOM 869 C C . ALA A 1 112 ? 6.957 -2.784 -0.289 1.00 96.25 112 ALA A C 1
ATOM 871 O O . ALA A 1 112 ? 7.331 -1.770 -0.872 1.00 96.25 112 ALA A O 1
ATOM 872 N N . ILE A 1 113 ? 5.666 -3.130 -0.234 1.00 97.94 113 ILE A N 1
ATOM 873 C CA . ILE A 1 113 ? 4.593 -2.329 -0.843 1.00 97.94 113 ILE A CA 1
ATOM 874 C C . ILE A 1 113 ? 4.488 -0.958 -0.167 1.00 97.94 113 ILE A C 1
ATOM 876 O O . ILE A 1 113 ? 4.407 0.058 -0.855 1.00 97.94 113 ILE A O 1
ATOM 880 N N . LEU A 1 114 ? 4.537 -0.925 1.169 1.00 96.50 114 LEU A N 1
ATOM 881 C CA . LEU A 1 114 ? 4.502 0.311 1.949 1.00 96.50 114 LEU A CA 1
ATOM 882 C C . LEU A 1 114 ? 5.701 1.218 1.666 1.00 96.50 114 LEU A C 1
ATOM 884 O O . LEU A 1 114 ? 5.565 2.436 1.696 1.00 96.50 114 LEU A O 1
ATOM 888 N N . GLU A 1 115 ? 6.880 0.653 1.418 1.00 95.75 115 GLU A N 1
ATOM 889 C CA . GLU A 1 115 ? 8.064 1.432 1.061 1.00 95.75 115 GLU A CA 1
ATOM 890 C C . GLU A 1 115 ? 7.838 2.182 -0.256 1.00 95.75 115 GLU A C 1
ATOM 892 O O . GLU A 1 115 ? 7.999 3.401 -0.307 1.00 95.75 115 GLU A O 1
ATOM 897 N N . VAL A 1 116 ? 7.357 1.482 -1.289 1.00 97.81 116 VAL A N 1
ATOM 898 C CA . VAL A 1 116 ? 7.047 2.098 -2.586 1.00 97.81 116 VAL A CA 1
ATOM 899 C C . VAL A 1 116 ? 5.931 3.135 -2.455 1.00 97.81 116 VAL A C 1
ATOM 901 O O . VAL A 1 116 ? 6.090 4.250 -2.951 1.00 97.81 116 VAL A O 1
ATOM 904 N N . SER A 1 117 ? 4.826 2.824 -1.765 1.00 97.81 117 SER A N 1
ATOM 905 C CA . SER A 1 117 ? 3.715 3.776 -1.617 1.00 97.81 117 SER A CA 1
ATOM 906 C C . SER A 1 117 ? 4.132 5.038 -0.867 1.00 97.81 117 SER A C 1
ATOM 908 O O . SER A 1 117 ? 3.745 6.137 -1.264 1.00 97.81 117 SER A O 1
ATOM 910 N N . LYS A 1 118 ? 4.932 4.911 0.200 1.00 95.56 118 LYS A N 1
ATOM 911 C CA . LYS A 1 118 ? 5.444 6.057 0.968 1.00 95.56 118 LYS A CA 1
ATOM 912 C C . LYS A 1 118 ? 6.408 6.907 0.152 1.00 95.56 118 LYS A C 1
ATOM 914 O O . LYS A 1 118 ? 6.363 8.127 0.282 1.00 95.56 118 LYS A O 1
ATOM 919 N N . THR A 1 119 ? 7.250 6.280 -0.669 1.00 95.94 119 THR A N 1
ATOM 920 C CA . THR A 1 119 ? 8.156 6.993 -1.575 1.00 95.94 119 THR A CA 1
ATOM 921 C C . THR A 1 119 ? 7.372 7.766 -2.628 1.00 95.94 119 THR A C 1
ATOM 923 O O . THR A 1 119 ? 7.626 8.954 -2.785 1.00 95.94 119 THR A O 1
ATOM 926 N N . CYS A 1 120 ? 6.380 7.150 -3.283 1.00 96.94 120 CYS A N 1
ATOM 927 C CA . CYS A 1 120 ? 5.535 7.836 -4.268 1.00 96.94 120 CYS A CA 1
ATOM 928 C C . CYS A 1 120 ? 4.747 9.010 -3.670 1.00 96.94 120 CYS A C 1
ATOM 930 O O . CYS A 1 120 ? 4.546 10.014 -4.344 1.00 96.94 120 CYS A O 1
ATOM 932 N N . ALA A 1 121 ? 4.296 8.881 -2.420 1.00 95.12 121 ALA A N 1
ATOM 933 C CA . ALA A 1 121 ? 3.507 9.899 -1.726 1.00 95.12 121 ALA A CA 1
ATOM 934 C C . ALA A 1 121 ? 4.348 10.939 -0.957 1.00 95.12 121 ALA A C 1
ATOM 936 O O . ALA A 1 121 ? 3.778 11.726 -0.205 1.00 95.12 121 ALA A O 1
ATOM 937 N N . ASP A 1 122 ? 5.680 10.914 -1.089 1.00 92.81 122 ASP A N 1
ATOM 938 C CA . ASP A 1 122 ? 6.620 11.782 -0.362 1.00 92.81 122 ASP A CA 1
ATOM 939 C C . ASP A 1 122 ? 6.386 11.846 1.160 1.00 92.81 122 ASP A C 1
ATOM 941 O O . ASP A 1 122 ? 6.466 12.884 1.814 1.00 92.81 122 ASP A O 1
ATOM 945 N N . ILE A 1 123 ? 6.120 10.703 1.787 1.00 88.12 123 ILE A N 1
ATOM 946 C CA . ILE A 1 123 ? 5.900 10.672 3.240 1.00 88.12 123 ILE A CA 1
ATOM 947 C C . ILE A 1 123 ? 7.167 11.064 4.022 1.00 88.12 123 ILE A C 1
ATOM 949 O O . ILE A 1 123 ? 7.094 11.516 5.168 1.00 88.12 123 ILE A O 1
ATOM 953 N N . SER A 1 124 ? 8.348 10.912 3.419 1.00 78.56 124 SER A N 1
ATOM 954 C CA . SER A 1 124 ? 9.627 11.306 4.014 1.00 78.56 124 SER A CA 1
ATOM 955 C C . SER A 1 124 ? 9.713 12.790 4.362 1.00 78.56 124 SER A C 1
ATOM 957 O O . SER A 1 124 ? 10.292 13.112 5.402 1.00 78.56 124 SER A O 1
ATOM 959 N N . SER A 1 125 ? 9.127 13.686 3.560 1.00 77.19 125 SER A N 1
ATOM 960 C CA . SER A 1 125 ? 9.192 15.132 3.816 1.00 77.19 125 SER A CA 1
ATOM 961 C C . SER A 1 125 ? 8.455 15.542 5.096 1.00 77.19 125 SER A C 1
ATOM 963 O O . SER A 1 125 ? 8.818 16.524 5.745 1.00 77.19 125 SER A O 1
ATOM 965 N N . LEU A 1 126 ? 7.502 14.724 5.550 1.00 72.00 126 LEU A N 1
ATOM 966 C CA . LEU A 1 126 ? 6.741 14.943 6.781 1.00 72.00 126 LEU A CA 1
ATOM 967 C C . LEU A 1 126 ? 7.516 14.579 8.057 1.00 72.00 126 LEU A C 1
ATOM 969 O O . LEU A 1 126 ? 7.111 14.953 9.159 1.00 72.00 126 LEU A O 1
ATOM 973 N N . ARG A 1 127 ? 8.647 13.866 7.945 1.00 59.78 127 ARG A N 1
ATOM 974 C CA . ARG A 1 127 ? 9.437 13.415 9.108 1.00 59.78 127 ARG A CA 1
ATOM 975 C C . ARG A 1 127 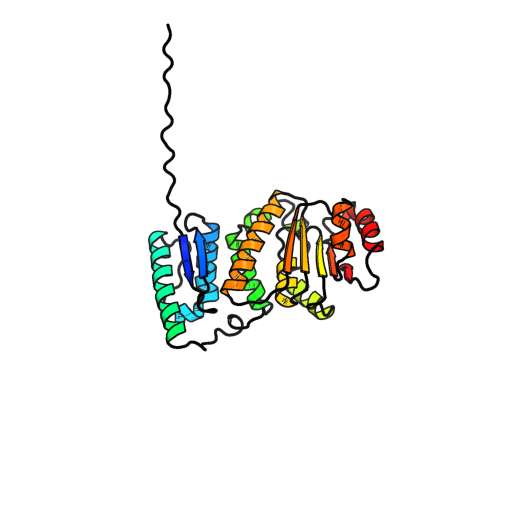? 10.247 14.534 9.784 1.00 59.78 127 ARG A C 1
ATOM 977 O O . ARG A 1 127 ? 10.745 14.316 10.885 1.00 59.78 127 ARG A O 1
ATOM 984 N N . GLY A 1 128 ? 10.365 15.715 9.165 1.00 46.12 128 GLY A N 1
ATOM 985 C CA . GLY A 1 128 ? 11.215 16.827 9.625 1.00 46.12 128 GLY A CA 1
ATOM 986 C C . GLY A 1 128 ? 10.608 17.784 10.664 1.00 46.12 128 GLY A C 1
ATOM 987 O O . GLY A 1 128 ? 11.327 18.620 11.210 1.00 46.12 128 GLY A O 1
ATOM 988 N N . GLY A 1 129 ? 9.311 17.693 10.964 1.00 39.34 129 GLY A N 1
ATOM 989 C CA . GLY A 1 129 ? 8.685 18.495 12.021 1.00 39.34 129 GLY A CA 1
ATOM 990 C C . GLY A 1 129 ? 8.907 17.892 13.410 1.00 39.34 129 GLY A C 1
ATOM 991 O O . GLY A 1 129 ? 9.101 16.686 13.548 1.00 39.34 129 GLY A O 1
ATOM 992 N N . ALA A 1 130 ? 8.763 18.694 14.471 1.00 34.84 130 ALA A N 1
ATOM 993 C CA . ALA A 1 130 ? 8.683 18.219 15.864 1.00 34.84 130 ALA A CA 1
ATOM 994 C C . ALA A 1 130 ? 7.580 17.152 16.104 1.00 34.84 130 ALA A C 1
ATOM 996 O O . ALA A 1 130 ? 7.472 16.605 17.199 1.00 34.84 130 ALA A O 1
ATOM 997 N N . THR A 1 131 ? 6.785 16.850 15.077 1.00 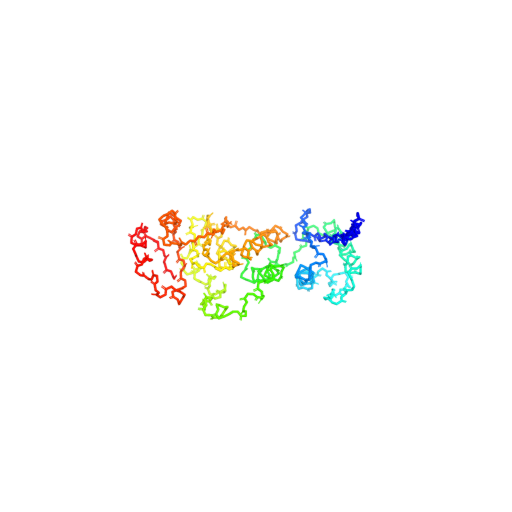44.41 131 THR A N 1
ATOM 998 C CA . THR A 1 131 ? 5.741 15.834 14.973 1.00 44.41 131 THR A CA 1
ATOM 999 C C . THR A 1 131 ? 6.245 14.483 14.429 1.00 44.41 131 THR A C 1
ATOM 1001 O O . THR A 1 131 ? 5.784 13.443 14.884 1.00 44.41 131 THR A O 1
ATOM 1004 N N . GLY A 1 132 ? 7.259 14.440 13.557 1.00 38.50 132 GLY A N 1
ATOM 1005 C CA . GLY A 1 132 ? 7.700 13.223 12.850 1.00 38.50 132 GLY A CA 1
ATOM 1006 C C . GLY A 1 132 ? 8.267 12.099 13.733 1.00 38.50 132 GLY A C 1
ATOM 1007 O O . GLY A 1 132 ? 8.088 10.922 13.433 1.00 38.50 132 GLY A O 1
ATOM 1008 N N . ALA A 1 133 ? 8.918 12.453 14.843 1.00 36.19 133 ALA A N 1
ATOM 1009 C CA . ALA A 1 133 ? 9.494 11.496 15.799 1.00 36.19 133 ALA A CA 1
ATOM 1010 C C . ALA A 1 133 ? 8.769 11.465 17.159 1.00 36.19 133 ALA A C 1
ATOM 1012 O O . ALA A 1 133 ? 9.023 10.581 17.972 1.00 36.19 133 ALA A O 1
ATOM 1013 N N . LYS A 1 134 ? 7.880 12.434 17.426 1.00 34.62 134 LYS A N 1
ATOM 1014 C CA . LYS A 1 134 ? 7.158 12.583 18.706 1.00 34.62 134 LYS A CA 1
ATOM 1015 C C . LYS A 1 134 ? 5.659 12.262 18.613 1.00 34.62 134 LYS A C 1
ATOM 1017 O O . LYS A 1 134 ? 5.076 11.928 19.637 1.00 34.62 134 LYS A O 1
ATOM 1022 N N . VAL A 1 135 ? 5.052 12.335 17.421 1.00 43.94 135 VAL A N 1
ATOM 1023 C CA . VAL A 1 135 ? 3.619 12.045 17.172 1.00 43.94 135 VAL A CA 1
ATOM 1024 C C . VAL A 1 135 ? 3.411 10.658 16.551 1.00 43.94 135 VAL A C 1
ATOM 1026 O O . VAL A 1 135 ? 2.357 10.063 16.732 1.00 43.94 135 VAL A O 1
ATOM 1029 N N . PHE A 1 136 ? 4.440 10.072 15.934 1.00 48.72 136 PHE A N 1
ATOM 1030 C CA . PHE A 1 136 ? 4.437 8.686 15.449 1.00 48.72 136 PHE A CA 1
ATOM 1031 C C . PHE A 1 136 ? 5.107 7.779 16.486 1.00 48.72 136 PHE A C 1
ATOM 1033 O O . PHE A 1 136 ? 6.260 7.377 16.352 1.00 48.72 136 PHE A O 1
ATOM 1040 N N . GLY A 1 137 ? 4.417 7.559 17.600 1.00 48.31 137 GLY A N 1
ATOM 1041 C CA . GLY A 1 137 ? 4.906 6.769 18.721 1.00 48.31 137 GLY A CA 1
ATOM 1042 C C . GLY A 1 137 ? 5.179 5.333 18.295 1.00 48.31 137 GLY A C 1
ATOM 1043 O O . GLY A 1 137 ? 4.274 4.666 17.824 1.00 48.31 137 GLY A O 1
ATOM 1044 N N . ASN A 1 138 ? 6.439 4.919 18.452 1.00 55.62 138 ASN A N 1
ATOM 1045 C CA . ASN A 1 138 ? 7.028 3.606 18.773 1.00 55.62 138 ASN A CA 1
ATOM 1046 C C . ASN A 1 138 ? 6.450 2.273 18.239 1.00 55.62 138 ASN A C 1
ATOM 1048 O O . ASN A 1 138 ? 7.088 1.248 18.487 1.00 55.62 138 ASN A O 1
ATOM 1052 N N . LEU A 1 139 ? 5.323 2.235 17.523 1.00 71.06 139 LEU A N 1
ATOM 1053 C CA . LEU A 1 139 ? 4.742 1.025 16.953 1.00 71.06 139 LEU A CA 1
ATOM 1054 C C . LEU A 1 139 ? 5.016 0.973 15.447 1.00 71.06 139 LEU A C 1
ATOM 1056 O O . LEU A 1 139 ? 4.421 1.682 14.638 1.00 71.06 139 LEU A O 1
ATOM 1060 N N . SER A 1 140 ? 5.964 0.119 15.082 1.00 82.12 140 SER A N 1
ATOM 1061 C CA . SER A 1 140 ? 6.243 -0.261 13.700 1.00 82.12 140 SER A CA 1
ATOM 1062 C C . SER A 1 140 ? 5.173 -1.205 13.154 1.00 82.12 140 SER A C 1
ATOM 1064 O O . SER A 1 140 ? 4.486 -1.906 13.896 1.00 82.12 140 SER A O 1
ATOM 1066 N N . GLU A 1 141 ? 5.101 -1.325 11.833 1.00 86.44 141 GLU A N 1
ATOM 1067 C CA . GLU A 1 141 ? 4.208 -2.260 11.144 1.00 86.44 141 GLU A CA 1
ATOM 1068 C C . GLU A 1 141 ? 4.513 -3.718 11.506 1.00 86.44 141 GLU A C 1
ATOM 1070 O O . GLU A 1 141 ? 3.625 -4.565 11.483 1.00 86.44 141 GLU A O 1
ATOM 1075 N N . ARG A 1 142 ? 5.762 -4.021 11.891 1.00 88.00 142 ARG A N 1
ATOM 1076 C CA . ARG A 1 142 ? 6.143 -5.346 12.404 1.00 88.00 142 ARG A CA 1
ATOM 1077 C C . ARG A 1 142 ? 5.544 -5.619 13.777 1.00 88.00 142 ARG A C 1
ATOM 1079 O O . ARG A 1 142 ? 5.104 -6.737 14.020 1.00 88.00 142 ARG A O 1
ATOM 1086 N N . GLN A 1 143 ? 5.539 -4.622 14.660 1.00 88.88 143 GLN A N 1
ATOM 1087 C CA . GLN A 1 143 ? 4.900 -4.758 15.966 1.00 88.88 143 GLN A CA 1
ATOM 1088 C C . GLN A 1 143 ? 3.383 -4.847 15.804 1.00 88.88 143 GLN A C 1
ATOM 1090 O O . GLN A 1 143 ? 2.790 -5.750 16.373 1.00 88.88 143 GLN A O 1
ATOM 1095 N N . MET A 1 144 ? 2.779 -4.026 14.938 1.00 89.94 144 MET A N 1
ATOM 1096 C CA . MET A 1 144 ? 1.351 -4.135 14.623 1.00 89.94 144 MET A CA 1
ATOM 1097 C C . MET A 1 144 ? 0.985 -5.513 14.050 1.00 89.94 144 MET A C 1
ATOM 1099 O O . MET A 1 144 ? -0.026 -6.092 14.434 1.00 89.94 144 MET A O 1
ATOM 1103 N N . ALA A 1 145 ? 1.824 -6.087 13.181 1.00 90.38 145 ALA A N 1
ATOM 1104 C CA . ALA A 1 145 ? 1.631 -7.447 12.680 1.00 90.38 145 ALA A CA 1
ATOM 1105 C C . ALA A 1 145 ? 1.648 -8.500 13.805 1.00 90.38 145 ALA A C 1
ATOM 1107 O O . ALA A 1 145 ? 0.858 -9.442 13.770 1.00 90.38 145 ALA A O 1
ATOM 1108 N N . ALA A 1 146 ? 2.535 -8.343 14.794 1.00 91.44 146 ALA A N 1
ATOM 1109 C CA . ALA A 1 146 ? 2.579 -9.214 15.966 1.00 91.44 146 ALA A CA 1
ATOM 1110 C C . ALA A 1 146 ? 1.324 -9.042 16.835 1.00 91.44 146 ALA A C 1
ATOM 1112 O O . ALA A 1 146 ? 0.661 -10.031 17.122 1.00 91.44 146 ALA A O 1
ATOM 1113 N N . THR A 1 147 ? 0.928 -7.801 17.135 1.00 91.31 147 THR A N 1
ATOM 1114 C CA . THR A 1 147 ? -0.302 -7.487 17.879 1.00 91.31 147 THR A CA 1
ATOM 1115 C C . THR A 1 147 ? -1.539 -8.082 17.208 1.00 91.31 147 THR A C 1
ATOM 1117 O O . THR A 1 147 ? -2.328 -8.752 17.863 1.00 91.31 147 THR A O 1
ATOM 1120 N N . CYS A 1 148 ? -1.690 -7.920 15.889 1.00 92.94 148 CYS A N 1
ATOM 1121 C CA . CYS A 1 148 ? -2.817 -8.498 15.151 1.00 92.94 148 CYS A CA 1
ATOM 1122 C C . CYS A 1 148 ? -2.876 -10.023 15.281 1.00 92.94 148 CYS A C 1
ATOM 1124 O O . CYS A 1 148 ? -3.959 -10.595 15.377 1.00 92.94 148 CYS A O 1
ATOM 1126 N N . LYS A 1 149 ? -1.713 -10.683 15.281 1.00 93.38 149 LYS A N 1
ATOM 1127 C CA . LYS A 1 149 ? -1.619 -12.131 15.462 1.00 93.38 149 LYS A CA 1
ATOM 1128 C C . LYS A 1 149 ? -1.990 -12.542 16.887 1.00 93.38 149 LYS A C 1
ATOM 1130 O O . LYS A 1 149 ? -2.735 -13.502 17.050 1.00 93.38 149 LYS A O 1
ATOM 1135 N N . ASP A 1 150 ? -1.492 -11.823 17.888 1.00 93.56 150 ASP A N 1
ATOM 1136 C CA . ASP A 1 150 ? -1.732 -12.123 19.303 1.00 93.56 150 ASP A CA 1
ATOM 1137 C C . ASP A 1 150 ? -3.203 -11.907 19.689 1.00 93.56 150 ASP A C 1
ATOM 1139 O O . ASP A 1 150 ? -3.773 -12.705 20.430 1.00 93.56 150 ASP A O 1
ATOM 1143 N N . LEU A 1 151 ? -3.838 -10.877 19.123 1.00 92.06 151 LEU A N 1
ATOM 1144 C CA . LEU A 1 151 ? -5.263 -10.579 19.296 1.00 92.06 151 LEU A CA 1
ATOM 1145 C C . LEU A 1 151 ? -6.175 -11.361 18.335 1.00 92.06 151 LEU A C 1
ATOM 1147 O O . LEU A 1 151 ? -7.393 -11.250 18.426 1.00 92.06 151 LEU A O 1
ATOM 1151 N N . ASN A 1 152 ? -5.607 -12.159 17.423 1.00 95.00 152 ASN A N 1
ATOM 1152 C CA . ASN A 1 152 ? -6.336 -12.928 16.412 1.00 95.00 152 ASN A CA 1
ATOM 1153 C C . ASN A 1 152 ? -7.322 -12.073 15.582 1.00 95.00 152 ASN A C 1
ATOM 1155 O O . ASN A 1 152 ? -8.451 -12.489 15.315 1.00 95.00 152 ASN A O 1
ATOM 1159 N N . ILE A 1 153 ? -6.872 -10.885 15.170 1.00 96.44 153 ILE A N 1
ATOM 1160 C CA . ILE A 1 153 ? -7.628 -9.967 14.309 1.00 96.44 153 ILE A CA 1
ATOM 1161 C C . ILE A 1 153 ? -7.845 -10.613 12.933 1.00 96.44 153 ILE A C 1
ATOM 1163 O O . ILE A 1 153 ? -6.902 -11.137 12.334 1.00 96.44 153 ILE A O 1
ATOM 1167 N N . GLY A 1 154 ? -9.069 -10.548 12.408 1.00 96.44 154 GLY A N 1
ATOM 1168 C CA . GLY A 1 154 ? -9.439 -11.140 11.122 1.00 96.44 154 GLY A CA 1
ATOM 1169 C C . GLY A 1 154 ? -10.607 -10.446 10.418 1.00 96.44 154 GLY A C 1
ATOM 1170 O O . GLY A 1 154 ? -10.996 -9.336 10.755 1.00 96.44 154 GLY A O 1
ATOM 1171 N N . GLU A 1 155 ? -11.209 -11.121 9.436 1.00 97.50 155 GLU A N 1
ATOM 1172 C CA . GLU A 1 155 ? -12.194 -10.549 8.494 1.00 97.50 155 GLU A CA 1
ATOM 1173 C C . GLU A 1 155 ? -13.474 -9.962 9.115 1.00 97.50 155 GLU A C 1
ATOM 1175 O O . GLU A 1 155 ? -14.214 -9.251 8.438 1.00 97.50 155 GLU A O 1
ATOM 1180 N N . LYS A 1 156 ? -13.765 -10.262 10.385 1.00 96.81 156 LYS A N 1
ATOM 1181 C CA . LYS A 1 156 ? -14.926 -9.722 11.115 1.00 96.81 156 LYS A CA 1
ATOM 1182 C C . LYS A 1 156 ? -14.589 -8.481 11.935 1.00 96.81 156 LYS A C 1
ATOM 1184 O O . LYS A 1 156 ? -15.497 -7.841 12.458 1.00 96.81 156 LYS A O 1
ATOM 1189 N N . ASP A 1 157 ? -13.304 -8.181 12.080 1.00 97.88 157 ASP A N 1
ATOM 1190 C CA . ASP A 1 157 ? -12.839 -7.099 12.923 1.00 97.88 157 ASP A CA 1
ATOM 1191 C C . ASP A 1 157 ? -12.889 -5.761 12.208 1.00 97.88 157 ASP A C 1
ATOM 1193 O O . ASP A 1 157 ? -12.715 -5.647 10.992 1.00 97.88 157 ASP A O 1
ATOM 1197 N N . ARG A 1 158 ? -13.118 -4.728 13.010 1.00 98.19 158 ARG A N 1
ATOM 1198 C CA . ARG A 1 158 ? -13.182 -3.340 12.575 1.00 98.19 158 ARG A CA 1
ATOM 1199 C C . ARG A 1 158 ? -12.113 -2.579 13.334 1.00 98.19 158 ARG A C 1
ATOM 1201 O O . ARG A 1 158 ? -12.187 -2.458 14.554 1.00 98.19 158 ARG A O 1
ATOM 1208 N N . PHE A 1 159 ? -11.110 -2.116 12.607 1.00 97.62 159 PHE A N 1
ATOM 1209 C CA . PHE A 1 159 ? -9.958 -1.420 13.151 1.00 97.62 159 PHE A CA 1
ATOM 1210 C C . PHE A 1 159 ? -10.106 0.095 13.007 1.00 97.62 159 PHE A C 1
ATOM 1212 O O . PHE A 1 159 ? -10.520 0.576 11.946 1.00 97.62 159 PHE A O 1
ATOM 1219 N N . ILE A 1 160 ? -9.701 0.845 14.033 1.00 95.94 160 ILE A N 1
ATOM 1220 C CA . ILE A 1 160 ? -9.512 2.295 13.949 1.00 95.94 160 ILE A CA 1
ATOM 1221 C C . ILE A 1 160 ? -8.164 2.732 14.531 1.00 95.94 160 ILE A C 1
ATOM 1223 O O . ILE A 1 160 ? -7.800 2.350 15.638 1.00 95.94 160 ILE A O 1
ATOM 1227 N N . ASP A 1 161 ? -7.458 3.572 13.778 1.00 93.50 161 ASP A N 1
ATOM 1228 C CA . ASP A 1 161 ? -6.225 4.260 14.158 1.00 93.50 161 ASP A CA 1
ATOM 1229 C C . ASP A 1 161 ? -6.532 5.746 14.415 1.00 93.50 161 ASP A C 1
ATOM 1231 O O . ASP A 1 161 ? -6.888 6.498 13.497 1.00 93.50 161 ASP A O 1
ATOM 1235 N N . ILE A 1 162 ? -6.463 6.159 15.681 1.00 91.19 162 ILE A N 1
ATOM 1236 C CA . ILE A 1 162 ? -6.746 7.525 16.131 1.00 91.19 162 ILE A CA 1
ATOM 1237 C C . ILE A 1 162 ? -5.458 8.348 16.075 1.00 91.19 162 ILE A C 1
ATOM 1239 O O . ILE A 1 162 ? -4.491 8.052 16.776 1.00 91.19 162 ILE A O 1
ATOM 1243 N N . GLY A 1 163 ? -5.458 9.419 15.274 1.00 88.31 163 GLY A N 1
ATOM 1244 C CA . GLY A 1 163 ? -4.226 10.130 14.927 1.00 88.31 163 GLY A CA 1
ATOM 1245 C C . GLY A 1 163 ? -3.364 9.291 14.001 1.00 88.31 163 GLY A C 1
ATOM 1246 O O . GLY A 1 163 ? -2.168 9.130 14.241 1.00 88.31 163 GLY A O 1
ATOM 1247 N N . CYS A 1 164 ? -3.985 8.739 12.956 1.00 89.56 164 CYS A N 1
ATOM 1248 C CA . CYS A 1 164 ? -3.356 7.751 12.083 1.00 89.56 164 CYS A CA 1
ATOM 1249 C C . CYS A 1 164 ? -2.161 8.287 11.289 1.00 89.56 164 CYS A C 1
ATOM 1251 O O . CYS A 1 164 ? -1.470 7.534 10.592 1.00 89.56 164 CYS A O 1
ATOM 1253 N N . GLY A 1 165 ? -1.946 9.604 11.311 1.00 89.00 165 GLY A N 1
ATOM 1254 C CA . GLY A 1 165 ? -0.986 10.277 10.470 1.00 89.00 165 GLY A CA 1
ATOM 1255 C C . GLY A 1 165 ? -1.215 9.930 9.001 1.00 89.00 165 GLY A C 1
ATOM 1256 O O . GLY A 1 165 ? -2.314 10.084 8.478 1.00 89.00 165 GLY A O 1
ATOM 1257 N N . TYR A 1 166 ? -0.187 9.405 8.335 1.00 88.94 166 TYR A N 1
ATOM 1258 C CA . TYR A 1 166 ? -0.276 8.976 6.935 1.00 88.94 166 TYR A CA 1
ATOM 1259 C C . TYR A 1 166 ? -0.814 7.542 6.749 1.00 88.94 166 TYR A C 1
ATOM 1261 O O . TYR A 1 166 ? -0.740 6.989 5.653 1.00 88.94 166 TYR A O 1
ATOM 1269 N N . GLY A 1 167 ? -1.351 6.911 7.798 1.00 92.31 167 GLY A N 1
ATOM 1270 C CA . GLY A 1 167 ? -2.177 5.709 7.673 1.00 92.31 167 GLY A CA 1
ATOM 1271 C C . GLY A 1 167 ? -1.429 4.392 7.449 1.00 92.31 167 GLY A C 1
ATOM 1272 O O . GLY A 1 167 ? -2.000 3.429 6.945 1.00 92.31 167 GLY A O 1
ATOM 1273 N N . GLN A 1 168 ? -0.146 4.306 7.802 1.00 91.88 168 GLN A N 1
ATOM 1274 C CA . GLN A 1 168 ? 0.626 3.071 7.600 1.00 91.88 168 GLN A CA 1
ATOM 1275 C C . GLN A 1 168 ? 0.085 1.872 8.401 1.00 91.88 168 GLN A C 1
ATOM 1277 O O . GLN A 1 168 ? 0.135 0.746 7.908 1.00 91.88 168 GLN A O 1
ATOM 1282 N N . LEU A 1 169 ? -0.451 2.098 9.608 1.00 93.50 169 LEU A N 1
ATOM 1283 C CA . LEU A 1 169 ? -0.956 1.017 10.457 1.00 93.50 169 LEU A CA 1
ATOM 1284 C C . LEU A 1 169 ? -2.307 0.501 9.959 1.00 93.50 169 LEU A C 1
ATOM 1286 O O . LEU A 1 169 ? -2.471 -0.710 9.858 1.00 93.50 169 LEU A O 1
ATOM 1290 N N . MET A 1 170 ? -3.224 1.380 9.531 1.00 95.38 170 MET A N 1
ATOM 1291 C CA . MET A 1 170 ? -4.476 0.940 8.893 1.00 95.38 170 MET A CA 1
ATOM 1292 C C . MET A 1 170 ? -4.224 0.101 7.630 1.00 95.38 170 MET A C 1
ATOM 1294 O O . MET A 1 170 ? -4.889 -0.914 7.432 1.00 95.38 170 MET A O 1
ATOM 1298 N N . CYS A 1 171 ? -3.222 0.458 6.815 1.00 97.56 171 CYS A N 1
ATOM 1299 C CA . CYS A 1 171 ? -2.825 -0.346 5.659 1.00 97.56 171 CYS A CA 1
ATOM 1300 C C . CYS A 1 171 ? -2.268 -1.713 6.086 1.00 97.56 171 CYS A C 1
ATOM 1302 O O . CYS A 1 171 ? -2.590 -2.730 5.471 1.00 97.56 171 CYS A O 1
ATOM 1304 N N . ALA A 1 172 ? -1.461 -1.750 7.152 1.00 96.62 172 ALA A N 1
ATOM 1305 C CA . ALA A 1 172 ? -0.892 -2.984 7.680 1.00 96.62 172 ALA A CA 1
ATOM 1306 C C . ALA A 1 172 ? -1.966 -3.943 8.209 1.00 96.62 172 ALA A C 1
ATOM 1308 O O . ALA A 1 172 ? -1.972 -5.114 7.825 1.00 96.62 172 ALA A O 1
ATOM 1309 N N . VAL A 1 173 ? -2.892 -3.447 9.036 1.00 97.50 173 VAL A N 1
ATOM 1310 C CA . VAL A 1 173 ? -3.988 -4.252 9.593 1.00 97.50 173 VAL A CA 1
ATOM 1311 C C . VAL A 1 173 ? -4.841 -4.821 8.463 1.00 97.50 173 VAL A C 1
ATOM 1313 O O . VAL A 1 173 ? -4.994 -6.040 8.374 1.00 97.50 173 VAL A O 1
ATOM 1316 N N . ALA A 1 174 ? -5.310 -3.983 7.534 1.00 98.25 174 ALA A N 1
ATOM 1317 C CA . ALA A 1 174 ? -6.147 -4.435 6.424 1.00 98.25 174 ALA A CA 1
ATOM 1318 C C . ALA A 1 174 ? -5.469 -5.481 5.530 1.00 98.25 174 ALA A C 1
ATOM 1320 O O . ALA A 1 174 ? -6.123 -6.427 5.093 1.00 98.25 174 ALA A O 1
ATOM 1321 N N . ALA A 1 175 ? -4.176 -5.326 5.239 1.00 98.06 175 ALA A N 1
ATOM 1322 C CA . ALA A 1 175 ? -3.458 -6.227 4.340 1.00 98.06 175 ALA A CA 1
ATOM 1323 C C . ALA A 1 175 ? -3.058 -7.561 4.983 1.00 98.06 175 ALA A C 1
ATOM 1325 O O . ALA A 1 175 ? -2.962 -8.564 4.279 1.00 98.06 175 ALA A O 1
ATOM 1326 N N . LEU A 1 176 ? -2.801 -7.584 6.294 1.00 97.19 176 LEU A N 1
ATOM 1327 C CA . LEU A 1 176 ? -2.367 -8.797 6.997 1.00 97.19 176 LEU A CA 1
ATOM 1328 C C . LEU A 1 176 ? -3.532 -9.625 7.538 1.00 97.19 176 LEU A C 1
ATOM 1330 O O . LEU A 1 176 ? -3.409 -10.841 7.639 1.00 97.19 176 LEU A O 1
ATOM 1334 N N . THR A 1 177 ? -4.641 -8.976 7.892 1.00 97.38 177 THR A N 1
ATOM 1335 C CA . THR A 1 177 ? -5.771 -9.625 8.584 1.00 97.38 177 THR A CA 1
ATOM 1336 C C . THR A 1 177 ? -7.025 -9.721 7.725 1.00 97.38 177 THR A C 1
ATOM 1338 O O . THR A 1 177 ? -7.929 -10.487 8.044 1.00 97.38 177 THR A O 1
ATOM 1341 N N . GLN A 1 178 ? -7.092 -8.935 6.643 1.00 97.69 178 GLN A N 1
ATOM 1342 C CA . GLN A 1 178 ? -8.306 -8.736 5.851 1.00 97.69 178 GLN A CA 1
ATOM 1343 C C . GLN A 1 178 ? -9.503 -8.241 6.681 1.00 97.69 178 GLN A C 1
ATOM 1345 O O . GLN A 1 178 ? -10.642 -8.486 6.294 1.00 97.69 178 GLN A O 1
ATOM 1350 N N . ALA A 1 179 ? -9.245 -7.515 7.782 1.00 97.94 179 ALA A N 1
ATOM 1351 C CA . ALA A 1 179 ? -10.259 -6.866 8.614 1.00 97.94 179 ALA A CA 1
ATOM 1352 C C . ALA A 1 179 ? -11.377 -6.218 7.785 1.00 97.94 179 ALA A C 1
ATOM 1354 O O . ALA A 1 179 ? -11.110 -5.573 6.768 1.00 97.94 179 ALA A O 1
ATOM 1355 N N . GLU A 1 180 ? -12.625 -6.364 8.235 1.00 98.25 180 GLU A N 1
ATOM 1356 C CA . GLU A 1 180 ? -13.820 -5.905 7.518 1.00 98.25 180 GLU A CA 1
ATOM 1357 C C . GLU A 1 180 ? -13.673 -4.442 7.079 1.00 98.25 180 GLU A C 1
ATOM 1359 O O . GLU A 1 180 ? -13.993 -4.067 5.944 1.00 98.25 180 GLU A O 1
ATOM 1364 N N . LEU A 1 181 ? -13.151 -3.626 7.998 1.00 98.19 181 LEU A N 1
ATOM 1365 C CA . LEU A 1 181 ? -12.843 -2.223 7.801 1.00 98.19 181 LEU A CA 1
ATOM 1366 C C . LEU A 1 181 ? -11.644 -1.820 8.663 1.00 98.19 181 LEU A C 1
ATOM 1368 O O . LEU A 1 181 ? -11.632 -2.060 9.863 1.00 98.19 181 LEU A O 1
ATOM 1372 N N . SER A 1 182 ? -10.665 -1.152 8.064 1.00 98.12 182 SER A N 1
ATOM 1373 C CA . SER A 1 182 ? -9.566 -0.468 8.746 1.00 98.12 182 SER A CA 1
ATOM 1374 C C . SER A 1 182 ? -9.665 1.026 8.480 1.00 98.12 182 SER A C 1
ATOM 1376 O O . SER A 1 182 ? -9.593 1.467 7.333 1.00 98.12 182 SER A O 1
ATOM 1378 N N . THR A 1 183 ? -9.848 1.807 9.537 1.00 97.75 183 THR A N 1
ATOM 1379 C CA . THR A 1 183 ? -10.080 3.245 9.434 1.00 97.75 183 THR A CA 1
ATOM 1380 C C . THR A 1 183 ? -8.968 4.042 10.094 1.00 97.75 183 THR A C 1
ATOM 1382 O O . THR A 1 183 ? -8.518 3.686 11.172 1.00 97.75 183 THR A O 1
ATOM 1385 N N . GLY A 1 184 ? -8.549 5.142 9.482 1.00 95.81 184 GLY A N 1
ATOM 1386 C CA . GLY A 1 184 ? -7.722 6.159 10.128 1.00 95.81 184 GLY A CA 1
ATOM 1387 C C . GLY A 1 184 ? -8.484 7.472 10.290 1.00 95.81 184 GLY A C 1
ATOM 1388 O O . GLY A 1 184 ? -9.251 7.843 9.398 1.00 95.81 184 GLY A O 1
ATOM 1389 N N . ILE A 1 185 ? -8.270 8.185 11.396 1.00 94.69 185 ILE A N 1
ATOM 1390 C CA . ILE A 1 185 ? -8.715 9.576 11.567 1.00 94.69 185 ILE A CA 1
ATOM 1391 C C . ILE A 1 185 ? -7.520 10.483 11.881 1.00 94.69 185 ILE A C 1
ATOM 1393 O O . ILE A 1 185 ? -6.724 10.184 12.772 1.00 94.69 185 ILE A O 1
ATOM 1397 N N . GLU A 1 186 ? -7.392 11.587 11.143 1.00 92.69 186 GLU A N 1
ATOM 1398 C CA . GLU A 1 186 ? -6.317 12.574 11.299 1.00 92.69 186 GLU A CA 1
ATOM 1399 C C . GLU A 1 186 ? -6.878 14.002 11.252 1.00 92.69 186 GLU A C 1
ATOM 1401 O O . GLU A 1 186 ? -7.661 14.348 10.364 1.00 92.69 186 GLU A O 1
ATOM 1406 N N . TYR A 1 187 ? -6.448 14.843 12.196 1.00 89.50 187 TYR A N 1
ATOM 1407 C CA . TYR A 1 187 ? -6.958 16.206 12.371 1.00 89.50 187 TYR A CA 1
ATOM 1408 C C . TYR A 1 187 ? -6.094 17.258 11.656 1.00 89.50 187 TYR A C 1
ATOM 1410 O O . TYR A 1 187 ? -6.555 18.364 11.356 1.00 89.50 187 TYR A O 1
ATOM 1418 N N . GLN A 1 188 ? -4.829 16.944 11.359 1.00 88.81 188 GLN A N 1
ATOM 1419 C CA . GLN A 1 188 ? -3.921 17.838 10.647 1.00 88.81 188 GLN A CA 1
ATOM 1420 C C . GLN A 1 188 ? -4.108 17.691 9.139 1.00 88.81 188 GLN A C 1
ATOM 1422 O O . GLN A 1 188 ? -3.668 16.714 8.540 1.00 88.81 188 GLN A O 1
ATOM 1427 N N . ASN A 1 189 ? -4.694 18.710 8.502 1.00 91.69 189 ASN A N 1
ATOM 1428 C CA . ASN A 1 189 ? -5.057 18.681 7.077 1.00 91.69 189 ASN A CA 1
ATOM 1429 C C . ASN A 1 189 ? -3.888 18.268 6.158 1.00 91.69 189 ASN A C 1
ATOM 1431 O O . ASN A 1 189 ? -4.049 17.433 5.276 1.00 91.69 189 ASN A O 1
ATOM 1435 N N . HIS A 1 190 ? -2.685 18.806 6.384 1.00 89.56 190 HIS A N 1
ATOM 1436 C CA . HIS A 1 190 ? -1.517 18.470 5.562 1.00 89.56 190 HIS A CA 1
ATOM 1437 C C . HIS A 1 190 ? -1.080 17.000 5.711 1.00 89.56 190 HIS A C 1
ATOM 1439 O O . HIS A 1 190 ? -0.679 16.389 4.724 1.00 89.56 190 HIS A O 1
ATOM 1445 N N . ILE A 1 191 ? -1.209 16.415 6.908 1.00 90.50 191 ILE A N 1
ATOM 1446 C CA . ILE A 1 191 ? -0.897 14.999 7.154 1.00 90.50 191 ILE A CA 1
ATOM 1447 C C . ILE A 1 191 ? -1.995 14.104 6.575 1.00 90.50 191 ILE A C 1
ATOM 1449 O O . ILE A 1 191 ? -1.687 13.118 5.911 1.00 90.50 191 ILE A O 1
ATOM 1453 N N . TYR A 1 192 ? -3.262 14.481 6.761 1.00 93.62 192 TYR A N 1
ATOM 1454 C CA . TYR A 1 192 ? -4.404 13.794 6.163 1.00 93.62 192 TYR A CA 1
ATOM 1455 C C . TYR A 1 192 ? -4.276 13.705 4.636 1.00 93.62 192 TYR A C 1
ATOM 1457 O O . TYR A 1 192 ? -4.380 12.615 4.079 1.00 93.62 192 TYR A O 1
ATOM 1465 N N . ASN A 1 193 ? -3.976 14.818 3.958 1.00 94.88 193 ASN A N 1
ATOM 1466 C CA . ASN A 1 193 ? -3.829 14.841 2.498 1.00 94.88 193 ASN A CA 1
ATOM 1467 C C . ASN A 1 193 ? -2.697 13.922 2.018 1.00 94.88 193 ASN A C 1
ATOM 1469 O O . ASN A 1 193 ? -2.855 13.212 1.025 1.00 94.88 193 ASN A O 1
ATOM 1473 N N . ALA A 1 194 ? -1.580 13.872 2.748 1.00 93.38 194 ALA A N 1
ATOM 1474 C CA . ALA A 1 194 ? -0.511 12.925 2.456 1.00 93.38 194 ALA A CA 1
ATOM 1475 C C . ALA A 1 194 ? -0.931 11.467 2.711 1.00 93.38 194 ALA A C 1
ATOM 1477 O O . ALA A 1 194 ? -0.580 10.579 1.938 1.00 93.38 194 ALA A O 1
ATOM 1478 N N . GLY A 1 195 ? -1.722 11.211 3.757 1.00 94.81 195 GLY A N 1
ATOM 1479 C CA . GLY A 1 195 ? -2.313 9.902 4.036 1.00 94.81 195 GLY A CA 1
ATOM 1480 C C . GLY A 1 195 ? -3.278 9.427 2.947 1.00 94.81 195 GLY A C 1
ATOM 1481 O O . GLY A 1 195 ? -3.250 8.253 2.586 1.00 94.81 195 GLY A O 1
ATOM 1482 N N . VAL A 1 196 ? -4.081 10.330 2.375 1.00 97.88 196 VAL A N 1
ATOM 1483 C CA . VAL A 1 196 ? -4.953 10.041 1.222 1.00 97.88 196 VAL A CA 1
ATOM 1484 C C . VAL A 1 196 ? -4.122 9.618 0.011 1.00 97.88 196 VAL A C 1
ATOM 1486 O O . VAL A 1 196 ? -4.390 8.568 -0.571 1.00 97.88 196 VAL A O 1
ATOM 1489 N N . LEU A 1 197 ? -3.082 10.385 -0.330 1.00 97.06 197 LEU A N 1
ATOM 1490 C CA . LEU A 1 197 ? -2.206 10.068 -1.460 1.00 97.06 197 LEU A CA 1
ATOM 1491 C C . LEU A 1 197 ? -1.445 8.749 -1.241 1.00 97.06 197 LEU A C 1
ATOM 1493 O O . LEU A 1 197 ? -1.363 7.907 -2.135 1.00 97.06 197 LEU A O 1
ATOM 1497 N N . HIS A 1 198 ? -0.934 8.530 -0.028 1.00 97.50 198 HIS A N 1
ATOM 1498 C CA . HIS A 1 198 ? -0.289 7.278 0.357 1.00 97.50 198 HIS A CA 1
ATOM 1499 C C . HIS A 1 198 ? -1.235 6.078 0.227 1.00 97.50 198 HIS A C 1
ATOM 1501 O O . HIS A 1 198 ? -0.832 5.046 -0.315 1.00 97.50 198 HIS A O 1
ATOM 1507 N N . LEU A 1 199 ? -2.489 6.213 0.675 1.00 98.25 199 LEU A N 1
ATOM 1508 C CA . LEU A 1 199 ? -3.503 5.169 0.546 1.00 98.25 199 LEU A CA 1
ATOM 1509 C C . LEU A 1 199 ? -3.822 4.862 -0.923 1.00 98.25 199 LEU A C 1
ATOM 1511 O O . LEU A 1 199 ? -3.955 3.690 -1.277 1.00 98.25 199 LEU A O 1
ATOM 1515 N N . GLU A 1 200 ? -3.905 5.880 -1.782 1.00 98.31 200 GLU A N 1
ATOM 1516 C CA . GLU A 1 200 ? -4.130 5.691 -3.217 1.00 98.31 200 GLU A CA 1
ATOM 1517 C C . GLU A 1 200 ? -3.014 4.843 -3.846 1.00 98.31 200 GLU A C 1
ATOM 1519 O O . GLU A 1 200 ? -3.286 3.823 -4.488 1.00 98.31 200 GLU A O 1
ATOM 1524 N N . PHE A 1 201 ? -1.749 5.210 -3.615 1.00 98.62 201 PHE A N 1
ATOM 1525 C CA . PHE A 1 201 ? -0.612 4.433 -4.109 1.00 98.62 201 PHE A CA 1
ATOM 1526 C C . PHE A 1 201 ? -0.589 3.023 -3.528 1.00 98.62 201 PHE A C 1
ATOM 1528 O O . PHE A 1 201 ? -0.375 2.064 -4.268 1.00 98.62 201 PHE A O 1
ATOM 1535 N N . PHE A 1 202 ? -0.855 2.878 -2.229 1.00 98.69 202 PHE A N 1
ATOM 1536 C CA . PHE A 1 202 ? -0.934 1.578 -1.575 1.00 98.69 202 PHE A CA 1
ATOM 1537 C C . PHE A 1 202 ? -1.975 0.673 -2.248 1.00 98.69 202 PHE A C 1
ATOM 1539 O O . PHE A 1 202 ? -1.647 -0.440 -2.644 1.00 98.69 202 PHE A O 1
ATOM 1546 N N . GLN A 1 203 ? -3.205 1.151 -2.458 1.00 98.56 203 GLN A N 1
ATOM 1547 C CA . GLN A 1 203 ? -4.271 0.366 -3.093 1.00 98.56 203 GLN A CA 1
ATOM 1548 C C . GLN A 1 203 ? -3.948 0.003 -4.549 1.00 98.56 203 GLN A C 1
ATOM 1550 O O . GLN A 1 203 ? -4.233 -1.114 -4.986 1.00 98.56 203 GLN A O 1
ATOM 1555 N N . ARG A 1 204 ? -3.324 0.916 -5.304 1.00 98.56 204 ARG A N 1
ATOM 1556 C CA . ARG A 1 204 ? -2.857 0.639 -6.673 1.00 98.56 204 ARG A CA 1
ATOM 1557 C C . ARG A 1 204 ? -1.769 -0.434 -6.690 1.00 98.56 204 ARG A C 1
ATOM 1559 O O . ARG A 1 204 ? -1.823 -1.330 -7.526 1.00 98.56 204 ARG A O 1
ATOM 1566 N N . LEU A 1 205 ? -0.841 -0.397 -5.736 1.00 98.62 205 LEU A N 1
ATOM 1567 C CA . LEU A 1 205 ? 0.189 -1.423 -5.587 1.00 98.62 205 LEU A CA 1
ATOM 1568 C C . LEU A 1 205 ? -0.406 -2.767 -5.157 1.00 98.62 205 LEU A C 1
ATOM 1570 O O . LEU A 1 205 ? -0.020 -3.793 -5.703 1.00 98.62 205 LEU A O 1
ATOM 1574 N N . MET A 1 206 ? -1.384 -2.789 -4.248 1.00 98.56 206 MET A N 1
ATOM 1575 C CA . MET A 1 206 ? -2.064 -4.035 -3.876 1.00 98.56 206 MET A CA 1
ATOM 1576 C C . MET A 1 206 ? -2.700 -4.711 -5.097 1.00 98.56 206 MET A C 1
ATOM 1578 O O . MET A 1 206 ? -2.532 -5.915 -5.267 1.00 98.56 206 MET A O 1
ATOM 1582 N N . LYS A 1 207 ? -3.331 -3.945 -6.001 1.00 98.44 207 LYS A N 1
ATOM 1583 C CA . LYS A 1 207 ? -3.822 -4.467 -7.291 1.00 98.44 207 LYS A CA 1
ATOM 1584 C C . LYS A 1 207 ? -2.688 -4.954 -8.189 1.00 98.44 207 LYS A C 1
ATOM 1586 O O . LYS A 1 207 ? -2.730 -6.088 -8.652 1.00 98.44 207 LYS A O 1
ATOM 1591 N N . PHE A 1 208 ? -1.647 -4.138 -8.361 1.00 98.44 208 PHE A N 1
ATOM 1592 C CA . PHE A 1 208 ? -0.473 -4.480 -9.165 1.00 98.44 208 PHE A CA 1
ATOM 1593 C C . PHE A 1 208 ? 0.165 -5.808 -8.725 1.00 98.44 208 PHE A C 1
ATOM 1595 O O . PHE A 1 208 ? 0.514 -6.629 -9.564 1.00 98.44 208 PHE A O 1
ATOM 1602 N N . PHE A 1 209 ? 0.283 -6.060 -7.422 1.00 97.75 209 PHE A N 1
ATOM 1603 C CA . PHE A 1 209 ? 0.841 -7.301 -6.873 1.00 97.75 209 PHE A CA 1
ATOM 1604 C C . PHE A 1 209 ? -0.193 -8.426 -6.673 1.00 97.75 209 PHE A C 1
ATOM 1606 O O . PHE A 1 209 ? 0.177 -9.490 -6.183 1.00 97.75 209 PHE A O 1
ATOM 1613 N N . GLY A 1 210 ? -1.474 -8.213 -6.996 1.00 97.81 210 GLY A N 1
ATOM 1614 C CA . GLY A 1 210 ? -2.530 -9.218 -6.814 1.00 97.81 210 GLY A CA 1
ATOM 1615 C C . GLY A 1 210 ? -2.858 -9.545 -5.357 1.00 97.81 210 GLY A C 1
ATOM 1616 O O . GLY A 1 210 ? -3.248 -10.668 -5.047 1.00 97.81 210 GLY A O 1
ATOM 1617 N N . LYS A 1 211 ? -2.671 -8.588 -4.445 1.00 98.25 211 LYS A N 1
ATOM 1618 C CA . LYS A 1 211 ? -2.830 -8.771 -2.999 1.00 98.25 211 LYS A CA 1
ATOM 1619 C C . LYS A 1 211 ? -4.236 -8.399 -2.537 1.00 98.25 211 LYS A C 1
ATOM 1621 O O . LYS A 1 211 ? -4.701 -7.279 -2.748 1.00 98.25 211 LYS A O 1
ATOM 1626 N N . ARG A 1 212 ? -4.886 -9.315 -1.821 1.00 98.00 212 ARG A N 1
ATOM 1627 C CA . ARG A 1 212 ? -6.124 -9.067 -1.080 1.00 98.00 212 ARG A CA 1
ATOM 1628 C C . ARG A 1 212 ? -5.859 -8.209 0.152 1.00 98.00 212 ARG A C 1
ATOM 1630 O O . ARG A 1 212 ? -4.817 -8.319 0.797 1.00 98.00 212 ARG A O 1
ATOM 1637 N N . HIS A 1 213 ? -6.835 -7.376 0.490 1.00 98.44 213 HIS A N 1
ATOM 1638 C CA . HIS A 1 213 ? -6.864 -6.601 1.722 1.00 98.44 213 HIS A CA 1
ATOM 1639 C C . HIS A 1 213 ? -8.304 -6.287 2.130 1.00 98.44 213 HIS A C 1
ATOM 1641 O O . HIS A 1 213 ? -9.210 -6.267 1.295 1.00 98.44 213 HIS A O 1
ATOM 1647 N N . GLY A 1 214 ? -8.492 -6.006 3.417 1.00 98.25 214 GLY A N 1
ATOM 1648 C CA . GLY A 1 214 ? -9.734 -5.470 3.969 1.00 98.25 214 GLY A CA 1
ATOM 1649 C C . GLY A 1 214 ? -10.071 -4.075 3.436 1.00 98.25 214 GLY A C 1
ATOM 1650 O O . GLY A 1 214 ? -9.249 -3.433 2.778 1.00 98.25 214 GLY A O 1
ATOM 1651 N N . LYS A 1 215 ? -11.269 -3.552 3.721 1.00 98.31 215 LYS A N 1
ATOM 1652 C CA . LYS A 1 215 ? -11.605 -2.174 3.315 1.00 98.31 215 LYS A CA 1
ATOM 1653 C C . LYS A 1 215 ? -10.748 -1.187 4.101 1.00 98.31 215 LYS A C 1
ATOM 1655 O O . LYS A 1 215 ? -10.567 -1.359 5.301 1.00 98.31 215 LYS A O 1
ATOM 1660 N N . ILE A 1 216 ? -10.252 -0.143 3.440 1.00 98.31 216 ILE A N 1
ATOM 1661 C CA . ILE A 1 216 ? -9.433 0.892 4.083 1.00 98.31 216 ILE A CA 1
ATOM 1662 C C . ILE A 1 216 ? -10.045 2.256 3.803 1.00 98.31 216 ILE A C 1
ATOM 1664 O O . ILE A 1 216 ? -10.341 2.569 2.649 1.00 98.31 216 ILE A O 1
ATOM 1668 N N . THR A 1 217 ? -10.209 3.067 4.844 1.00 97.31 217 THR A N 1
ATOM 1669 C CA . THR A 1 217 ? -10.698 4.446 4.728 1.00 97.31 217 THR A CA 1
ATOM 1670 C C . THR A 1 217 ? -9.905 5.376 5.630 1.00 97.31 217 THR A C 1
ATOM 1672 O O . THR A 1 217 ? -9.628 5.034 6.773 1.00 97.31 217 THR A O 1
ATOM 1675 N N . ILE A 1 218 ? -9.590 6.576 5.153 1.00 96.56 218 ILE A N 1
ATOM 1676 C CA . ILE A 1 218 ? -9.007 7.643 5.970 1.00 96.56 218 ILE A CA 1
ATOM 1677 C C . ILE A 1 218 ? -9.996 8.807 6.044 1.00 96.56 218 ILE A C 1
ATOM 1679 O O . ILE A 1 218 ? -10.614 9.156 5.038 1.00 96.56 218 ILE A O 1
ATOM 1683 N N . LYS A 1 219 ? -10.173 9.386 7.232 1.00 96.88 219 LYS A N 1
ATOM 1684 C CA . LYS A 1 219 ? -11.080 10.509 7.481 1.00 96.88 219 LYS A CA 1
ATOM 1685 C C . LYS A 1 219 ? -10.313 11.709 8.022 1.00 96.88 219 LYS A C 1
ATOM 1687 O O . LYS A 1 219 ? -9.494 11.578 8.929 1.00 96.88 219 LYS A O 1
ATOM 1692 N N . TYR A 1 220 ? -10.637 12.879 7.487 1.00 96.31 220 TYR A N 1
ATOM 1693 C CA . TYR A 1 220 ? -10.246 14.147 8.080 1.00 96.31 220 TYR A CA 1
ATOM 1694 C C . TYR A 1 220 ? -11.208 14.491 9.216 1.00 96.31 220 TYR A C 1
ATOM 1696 O O . TYR A 1 220 ? -12.418 14.551 8.983 1.00 96.31 220 TYR A O 1
ATOM 1704 N N . GLY A 1 221 ? -10.697 14.706 10.426 1.00 93.62 221 GLY A N 1
ATOM 1705 C CA . GLY A 1 221 ? -11.538 15.116 11.549 1.00 93.62 221 GLY A CA 1
ATOM 1706 C C . GLY A 1 221 ? -10.858 15.034 12.909 1.00 93.62 221 GLY A C 1
ATOM 1707 O O . GLY A 1 221 ? -9.783 14.453 13.054 1.00 93.62 221 GLY A O 1
ATOM 1708 N N . ASP A 1 222 ? -11.522 15.610 13.907 1.00 90.44 222 ASP A N 1
ATOM 1709 C CA . ASP A 1 222 ? -11.139 15.516 15.312 1.00 90.44 222 ASP A CA 1
ATOM 1710 C C . ASP A 1 222 ? -11.975 14.430 16.002 1.00 90.44 222 ASP A C 1
ATOM 1712 O O . ASP A 1 222 ? -13.203 14.489 16.045 1.00 90.44 222 ASP A O 1
ATOM 1716 N N . VAL A 1 223 ? -11.313 13.416 16.559 1.00 89.62 223 VAL A N 1
ATOM 1717 C CA . VAL A 1 223 ? -11.983 12.289 17.226 1.00 89.62 223 VAL A CA 1
ATOM 1718 C C . VAL A 1 223 ? -12.825 12.714 18.437 1.00 89.62 223 VAL A C 1
ATOM 1720 O O . VAL A 1 223 ? -13.710 11.969 18.853 1.00 89.62 223 VAL A O 1
ATOM 1723 N N . THR A 1 224 ? -12.571 13.894 19.011 1.00 87.56 224 THR A N 1
ATOM 1724 C CA . THR A 1 224 ? -13.344 14.421 20.143 1.00 87.56 224 THR A CA 1
ATOM 1725 C C . THR A 1 224 ? -14.732 14.913 19.735 1.00 87.56 224 THR A C 1
ATOM 1727 O O . THR A 1 224 ? -15.637 14.913 20.573 1.00 87.56 224 THR A O 1
ATOM 1730 N N . GLU A 1 225 ? -14.944 15.241 18.459 1.00 90.38 225 GLU A N 1
ATOM 1731 C CA . GLU A 1 225 ? -16.244 15.647 17.924 1.00 90.38 225 GLU A CA 1
ATOM 1732 C C . GLU A 1 225 ? -17.217 14.462 17.885 1.00 90.38 225 GLU A C 1
ATOM 1734 O O . GLU A 1 225 ? -16.887 13.373 17.411 1.00 90.38 225 GLU A O 1
ATOM 1739 N N . GLU A 1 226 ? -18.444 14.680 18.362 1.00 90.62 226 GLU A N 1
ATOM 1740 C CA . GLU A 1 226 ? -19.460 13.631 18.530 1.00 90.62 226 GLU A CA 1
ATOM 1741 C C . GLU A 1 226 ? -19.780 12.882 17.225 1.00 90.62 226 GLU A C 1
ATOM 1743 O O . GLU A 1 226 ? -19.915 11.655 17.227 1.00 90.62 226 GLU A O 1
ATOM 1748 N N . ASP A 1 227 ? -19.773 13.589 16.092 1.00 93.31 227 ASP A N 1
ATOM 1749 C CA . ASP A 1 227 ? -19.992 13.022 14.754 1.00 93.31 227 ASP A CA 1
ATOM 1750 C C . ASP A 1 227 ? -18.957 11.941 14.374 1.00 93.31 227 ASP A C 1
ATOM 1752 O O . ASP A 1 227 ? -19.201 11.103 13.499 1.00 93.31 227 ASP A O 1
ATOM 1756 N N . ASN A 1 228 ? -17.799 11.922 15.043 1.00 93.12 228 ASN A N 1
ATOM 1757 C CA . ASN A 1 228 ? -16.725 10.953 14.824 1.00 93.12 228 ASN A CA 1
ATOM 1758 C C . ASN A 1 228 ? -16.772 9.762 15.801 1.00 93.12 228 ASN A C 1
ATOM 1760 O O . ASN A 1 228 ? -16.146 8.732 15.537 1.00 93.12 228 ASN A O 1
ATOM 1764 N N . HIS A 1 229 ? -17.555 9.831 16.888 1.00 92.81 229 HIS A N 1
ATOM 1765 C CA . HIS A 1 229 ? -17.582 8.792 17.935 1.00 92.81 229 HIS A CA 1
ATOM 1766 C C . HIS A 1 229 ? -18.120 7.452 17.429 1.00 92.81 229 HIS A C 1
ATOM 1768 O O . HIS A 1 229 ? -17.706 6.395 17.909 1.00 92.81 229 HIS A O 1
ATOM 1774 N N . SER A 1 230 ? -19.023 7.470 16.445 1.00 92.06 230 SER A N 1
ATOM 1775 C CA . SER A 1 230 ? -19.586 6.249 15.852 1.00 92.06 230 SER A CA 1
ATOM 1776 C C . SER A 1 230 ? -18.516 5.354 15.216 1.00 92.06 230 SER A C 1
ATOM 1778 O O . SER A 1 230 ? -18.644 4.135 15.219 1.00 92.06 230 SER A O 1
ATOM 1780 N N . MET A 1 231 ? -17.429 5.929 14.701 1.00 90.94 231 MET A N 1
ATOM 1781 C CA . MET A 1 231 ? -16.339 5.161 14.096 1.00 90.94 231 MET A CA 1
ATOM 1782 C C . MET A 1 231 ? -15.511 4.436 15.158 1.00 90.94 231 MET A C 1
ATOM 1784 O O . MET A 1 231 ? -15.103 3.297 14.951 1.00 90.94 231 MET A O 1
ATOM 1788 N N . VAL A 1 232 ? -15.320 5.076 16.314 1.00 92.00 232 VAL A N 1
ATOM 1789 C CA . VAL A 1 232 ? -14.625 4.491 17.466 1.00 92.00 232 VAL A CA 1
ATOM 1790 C C . VAL A 1 232 ? -15.480 3.395 18.100 1.00 92.00 232 VAL A C 1
ATOM 1792 O O . VAL A 1 232 ? -15.042 2.262 18.234 1.00 92.00 232 VAL A O 1
ATOM 1795 N N . THR A 1 233 ? -16.733 3.710 18.426 1.00 93.12 233 THR A N 1
ATOM 1796 C CA . THR A 1 233 ? -17.646 2.800 19.144 1.00 93.12 233 THR A CA 1
ATOM 1797 C C . THR A 1 233 ? -18.078 1.575 18.336 1.00 93.12 233 THR A C 1
ATOM 1799 O O . THR A 1 233 ? -18.421 0.555 18.928 1.00 93.12 233 THR A O 1
ATOM 1802 N N . ASN A 1 234 ? -18.025 1.642 17.001 1.00 93.81 234 ASN A N 1
ATOM 1803 C CA . ASN A 1 234 ? -18.269 0.501 16.112 1.00 93.81 234 ASN A CA 1
ATOM 1804 C C . ASN A 1 234 ? -16.998 -0.302 15.770 1.00 93.81 234 ASN A C 1
ATOM 1806 O O . ASN A 1 234 ? -17.060 -1.175 14.903 1.00 93.81 234 ASN A O 1
ATOM 181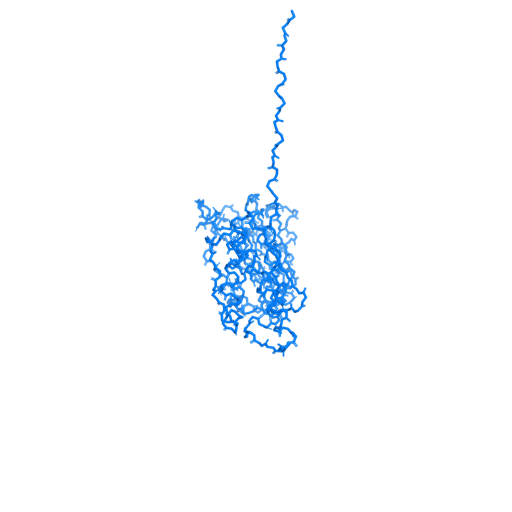0 N N . SER A 1 235 ? -15.845 0.017 16.363 1.00 94.88 235 SER A N 1
ATOM 1811 C CA . SER A 1 235 ? -14.595 -0.718 16.142 1.00 94.88 235 SER A CA 1
ATOM 1812 C C . SER A 1 235 ? -14.425 -1.836 17.171 1.00 94.88 235 SER A C 1
ATOM 1814 O O . SER A 1 235 ? -14.809 -1.681 18.326 1.00 94.88 235 SER A O 1
ATOM 1816 N N . THR A 1 236 ? -13.844 -2.962 16.756 1.00 95.88 236 THR A N 1
ATOM 1817 C CA . THR A 1 236 ? -13.484 -4.088 17.638 1.00 95.88 236 THR A CA 1
ATOM 1818 C C . THR A 1 236 ? -12.021 -4.034 18.068 1.00 95.88 236 THR A C 1
ATOM 1820 O O . THR A 1 236 ? -1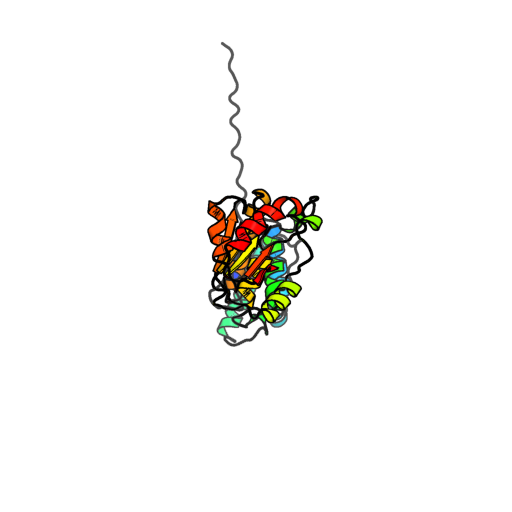1.665 -4.615 19.092 1.00 95.88 236 THR A O 1
ATOM 1823 N N . PHE A 1 237 ? -11.186 -3.299 17.327 1.00 94.06 237 PHE A N 1
ATOM 1824 C CA . PHE A 1 237 ? -9.797 -3.026 17.671 1.00 94.06 237 PHE A CA 1
ATOM 1825 C C . PHE A 1 237 ? -9.487 -1.535 17.485 1.00 94.06 237 PHE A C 1
ATOM 1827 O O . PHE A 1 237 ? -9.589 -0.995 16.383 1.00 94.06 237 PHE A O 1
ATOM 1834 N N . ILE A 1 238 ? -9.126 -0.860 18.572 1.00 92.94 238 ILE A N 1
ATOM 1835 C CA . ILE A 1 238 ? -8.807 0.567 18.600 1.00 92.94 238 ILE A CA 1
ATOM 1836 C C . ILE A 1 238 ? -7.321 0.718 18.901 1.00 92.94 238 ILE A C 1
ATOM 1838 O O . ILE A 1 238 ? -6.843 0.204 19.909 1.00 92.94 238 ILE A O 1
ATOM 1842 N N . PHE A 1 239 ? -6.613 1.461 18.057 1.00 89.81 239 PHE A N 1
ATOM 1843 C CA . PHE A 1 239 ? -5.263 1.928 18.337 1.00 89.81 239 PHE A CA 1
ATOM 1844 C C . PHE A 1 239 ? -5.266 3.445 18.514 1.00 89.81 239 PHE A C 1
ATOM 1846 O O . PHE A 1 239 ? -5.773 4.180 17.661 1.00 89.81 239 PHE A O 1
ATOM 1853 N N . ALA A 1 240 ? -4.694 3.921 19.617 1.00 84.44 240 ALA A N 1
ATOM 1854 C CA . ALA A 1 240 ? -4.525 5.344 19.881 1.00 84.44 240 ALA A CA 1
ATOM 1855 C C . ALA A 1 240 ? -3.137 5.609 20.467 1.00 84.44 240 ALA A C 1
ATOM 1857 O O . ALA A 1 240 ? -2.829 5.240 21.599 1.00 84.44 240 ALA A O 1
ATOM 1858 N N . ASN A 1 241 ? -2.280 6.315 19.726 1.00 71.06 241 ASN A N 1
ATOM 1859 C CA . ASN A 1 241 ? -0.941 6.625 20.219 1.00 71.06 241 ASN A CA 1
ATOM 1860 C C . ASN A 1 241 ? -0.965 7.679 21.350 1.00 71.06 241 ASN A C 1
ATOM 1862 O O . ASN A 1 241 ? -0.805 8.882 21.130 1.00 71.06 241 ASN A O 1
ATOM 1866 N N . ASN A 1 242 ? -1.080 7.204 22.590 1.00 58.81 242 ASN A N 1
ATOM 1867 C CA . ASN A 1 242 ? -1.244 7.995 23.815 1.00 58.81 242 ASN A CA 1
ATOM 1868 C C . ASN A 1 242 ? -0.127 9.022 24.109 1.00 58.81 242 ASN A C 1
ATOM 1870 O O . ASN A 1 242 ? -0.298 9.890 24.968 1.00 58.81 242 ASN A O 1
ATOM 1874 N N . ILE A 1 243 ? 1.017 8.986 23.410 1.00 54.50 243 ILE A N 1
ATOM 1875 C CA . ILE A 1 243 ? 2.053 10.027 23.541 1.00 54.50 243 ILE A CA 1
ATOM 1876 C C . ILE A 1 243 ? 1.576 11.357 22.940 1.00 54.50 243 ILE A C 1
ATOM 1878 O O . ILE A 1 243 ? 1.852 12.408 23.519 1.00 54.50 243 ILE A O 1
ATOM 1882 N N . ALA A 1 244 ? 0.841 11.311 21.826 1.00 54.84 244 ALA A N 1
ATOM 1883 C CA . ALA A 1 244 ? 0.299 12.494 21.159 1.00 54.84 244 ALA A CA 1
ATOM 1884 C C . ALA A 1 244 ? -0.978 13.030 21.835 1.00 54.84 244 ALA A C 1
ATOM 1886 O O . ALA A 1 244 ? -1.332 14.188 21.637 1.00 54.84 244 ALA A O 1
ATOM 1887 N N . PHE A 1 245 ? -1.636 12.210 22.663 1.00 60.09 245 PHE A N 1
ATOM 1888 C CA . PHE A 1 245 ? -2.970 12.474 23.212 1.00 60.09 245 PHE A CA 1
ATOM 1889 C C . PHE A 1 245 ? -3.011 12.704 24.725 1.00 60.09 245 PHE A C 1
ATOM 1891 O O . PHE A 1 245 ? -4.085 12.615 25.317 1.00 60.09 245 PHE A O 1
ATOM 1898 N N . ARG A 1 246 ? -1.885 13.032 25.381 1.00 61.56 246 ARG A N 1
ATOM 1899 C CA . ARG A 1 246 ? -1.865 13.237 26.848 1.00 61.56 246 ARG A CA 1
ATOM 1900 C C . ARG A 1 246 ? -2.957 14.190 27.344 1.00 61.56 246 ARG A C 1
ATOM 1902 O O . ARG A 1 246 ? -3.557 13.909 28.379 1.00 61.56 246 ARG A O 1
ATOM 1909 N N . ASP A 1 247 ? -3.249 15.239 26.578 1.00 65.06 247 ASP A N 1
ATOM 1910 C CA . ASP A 1 247 ? -4.267 16.243 26.909 1.00 65.06 247 ASP A CA 1
ATOM 1911 C C . ASP A 1 247 ? -5.698 15.820 26.502 1.00 65.06 247 ASP A C 1
ATOM 1913 O O . ASP A 1 247 ? -6.676 16.391 26.980 1.00 65.06 247 ASP A O 1
ATOM 1917 N N . LEU A 1 248 ? -5.841 14.788 25.662 1.00 68.12 248 LEU A N 1
ATOM 1918 C CA . LEU A 1 248 ? -7.122 14.245 25.184 1.00 68.12 248 LEU A CA 1
ATOM 1919 C C . LEU A 1 248 ? -7.579 12.990 25.948 1.00 68.12 248 LEU A C 1
ATOM 1921 O O . LEU A 1 248 ? -8.696 12.519 25.734 1.00 68.12 248 LEU A O 1
ATOM 1925 N N . ASN A 1 249 ? -6.759 12.462 26.861 1.00 74.19 249 ASN A N 1
ATOM 1926 C CA . ASN A 1 249 ? -7.018 11.200 27.559 1.00 74.19 249 ASN A CA 1
ATOM 1927 C C . ASN A 1 249 ? -8.397 11.127 28.237 1.00 74.19 249 ASN A C 1
ATOM 1929 O O . ASN A 1 249 ? -9.055 10.096 28.150 1.00 74.19 249 ASN A O 1
ATOM 1933 N N . GLU A 1 250 ? -8.859 12.192 28.899 1.00 75.56 250 GLU A N 1
ATOM 1934 C CA . GLU A 1 250 ? -10.178 12.183 29.558 1.00 75.56 250 GLU A CA 1
ATOM 1935 C C . GLU A 1 250 ? -11.338 12.116 28.550 1.00 75.56 250 GLU A C 1
ATOM 1937 O O . GLU A 1 250 ? -12.304 11.382 28.767 1.00 75.56 250 GLU A O 1
ATOM 1942 N N . HIS A 1 251 ? -11.219 12.795 27.404 1.00 76.94 251 HIS A N 1
ATOM 1943 C CA . HIS A 1 251 ? -12.217 12.713 26.335 1.00 76.94 251 HIS A CA 1
ATOM 1944 C C . HIS A 1 251 ? -12.229 11.318 25.706 1.00 76.94 251 HIS A C 1
ATOM 1946 O O . HIS A 1 251 ? -13.294 10.711 25.596 1.00 76.94 251 HIS A O 1
ATOM 1952 N N . LEU A 1 252 ? -11.056 10.769 25.375 1.00 79.88 252 LEU A N 1
ATOM 1953 C CA . LEU A 1 252 ? -10.932 9.420 24.819 1.00 79.88 252 LEU A CA 1
ATOM 1954 C C . LEU A 1 252 ? -11.516 8.363 25.763 1.00 79.88 252 LEU A C 1
ATOM 1956 O O . LEU A 1 252 ? -12.314 7.540 25.326 1.00 79.88 252 LEU A O 1
ATOM 1960 N N . LYS A 1 253 ? -11.232 8.445 27.072 1.00 81.06 253 LYS A N 1
ATOM 1961 C CA . LYS A 1 253 ? -11.843 7.564 28.084 1.00 81.06 253 LYS A CA 1
ATOM 1962 C C . LYS A 1 253 ? -13.371 7.599 28.036 1.00 81.06 253 LYS A C 1
ATOM 1964 O O . LYS A 1 253 ? -13.998 6.544 28.098 1.00 81.06 253 LYS A O 1
ATOM 1969 N N . SER A 1 254 ? -13.975 8.783 27.909 1.00 81.94 254 SER A N 1
ATOM 1970 C CA . SER A 1 254 ? -15.438 8.918 27.842 1.00 81.94 254 SER A CA 1
ATOM 1971 C C . SER A 1 254 ? -16.045 8.277 26.586 1.00 81.94 254 SER A C 1
ATOM 1973 O O . SER A 1 254 ? -17.159 7.757 26.631 1.00 81.94 254 SER A O 1
ATOM 1975 N N . ILE A 1 255 ? -15.306 8.270 25.471 1.00 82.81 255 ILE A N 1
ATOM 1976 C CA . ILE A 1 255 ? -15.706 7.600 24.228 1.00 82.81 255 ILE A CA 1
ATOM 1977 C C . ILE A 1 255 ? -15.534 6.083 24.381 1.00 82.81 255 ILE A C 1
ATOM 1979 O O . ILE A 1 255 ? -16.432 5.318 24.035 1.00 82.81 255 ILE A O 1
ATOM 1983 N N . PHE A 1 256 ? -14.417 5.641 24.962 1.00 84.75 256 PHE A N 1
ATOM 1984 C CA . PHE A 1 256 ? -14.100 4.226 25.173 1.00 84.75 256 PHE A CA 1
ATOM 1985 C C . PHE A 1 256 ? -15.084 3.525 26.114 1.00 84.75 256 PHE A C 1
ATOM 1987 O O . PHE A 1 256 ? -15.417 2.367 25.888 1.00 84.75 256 PHE A O 1
ATOM 1994 N N . GLN A 1 257 ? -15.649 4.237 27.093 1.00 84.69 257 GLN A N 1
ATOM 1995 C CA . GLN A 1 257 ? -16.738 3.726 27.940 1.00 84.69 257 GLN A CA 1
ATOM 1996 C C . GLN A 1 257 ? -18.010 3.350 27.161 1.00 84.69 257 GLN A C 1
ATOM 1998 O O . GLN A 1 257 ? -18.839 2.607 27.680 1.00 84.69 257 GLN A O 1
ATOM 2003 N N . LYS A 1 258 ? -18.181 3.857 25.935 1.00 85.62 258 LYS A N 1
ATOM 2004 C CA . LYS A 1 258 ? -19.319 3.545 25.057 1.00 85.62 258 LYS A CA 1
ATOM 2005 C C . LYS A 1 258 ? -19.031 2.378 24.099 1.00 85.62 258 LYS A C 1
ATOM 2007 O O . LYS A 1 258 ? -19.908 2.023 23.315 1.00 85.62 258 LYS A O 1
ATOM 2012 N N . CYS A 1 259 ? -17.815 1.826 24.107 1.00 86.62 259 CYS A N 1
ATOM 2013 C CA . CYS A 1 259 ? -17.431 0.704 23.247 1.00 86.62 259 CYS A CA 1
ATOM 2014 C C . CYS A 1 259 ? -17.976 -0.626 23.788 1.00 86.62 259 CYS A C 1
ATOM 2016 O O . CYS A 1 259 ? -18.328 -0.742 24.961 1.00 86.62 259 CYS A O 1
ATOM 2018 N N . GLN A 1 260 ? -18.041 -1.645 22.929 1.00 82.06 260 GLN A N 1
ATOM 2019 C CA . GLN A 1 260 ? -18.459 -2.987 23.345 1.00 82.06 260 GLN A CA 1
ATOM 2020 C C . GLN A 1 260 ? -17.437 -3.596 24.316 1.00 82.06 260 GLN A C 1
ATOM 2022 O O . GLN A 1 260 ? -16.238 -3.375 24.156 1.00 82.06 260 GLN A O 1
ATOM 2027 N N . GLU A 1 261 ? -17.881 -4.414 25.275 1.00 79.38 261 GLU A N 1
ATOM 2028 C CA . GLU A 1 261 ? -16.991 -5.042 26.273 1.00 79.38 261 GLU A CA 1
ATOM 2029 C C . GLU A 1 261 ? -15.878 -5.899 25.645 1.00 79.38 261 GLU A C 1
ATOM 2031 O O . GLU A 1 261 ? -14.801 -6.028 26.217 1.00 79.38 261 GLU A O 1
ATOM 2036 N N . SER A 1 262 ? -16.113 -6.458 24.455 1.00 81.69 262 SER A N 1
ATOM 2037 C CA . SER A 1 262 ? -15.143 -7.261 23.702 1.00 81.69 262 SER A CA 1
ATOM 2038 C C . SER A 1 262 ? -14.139 -6.440 22.882 1.00 81.69 262 SER A C 1
ATOM 2040 O O . SER A 1 262 ? -13.382 -7.019 22.110 1.00 81.69 262 SER A O 1
ATOM 2042 N N . THR A 1 263 ? -14.159 -5.109 22.979 1.00 83.88 263 THR A N 1
ATOM 2043 C CA . THR A 1 263 ? -13.277 -4.236 22.191 1.00 83.88 263 THR A CA 1
ATOM 2044 C C . THR A 1 263 ? -11.850 -4.289 22.728 1.00 83.88 263 THR A C 1
ATOM 2046 O O . THR A 1 263 ? -11.616 -4.025 23.908 1.00 83.88 263 THR A O 1
ATOM 2049 N N . HIS A 1 264 ? -10.885 -4.564 21.854 1.00 82.69 264 HIS A N 1
ATOM 2050 C CA . HIS A 1 264 ? -9.463 -4.472 22.169 1.00 82.69 264 HIS A CA 1
ATOM 2051 C C . HIS A 1 264 ? -8.966 -3.033 21.976 1.00 82.69 264 HIS A C 1
ATOM 2053 O O . HIS A 1 264 ? -9.299 -2.390 20.980 1.00 82.69 264 HIS A O 1
ATOM 2059 N N . MET A 1 265 ? -8.170 -2.525 22.919 1.00 81.25 265 MET A N 1
ATOM 2060 C CA . MET A 1 265 ? -7.628 -1.162 22.895 1.00 81.25 265 MET A CA 1
ATOM 2061 C C . MET A 1 265 ? -6.122 -1.201 23.169 1.00 81.25 265 MET A C 1
ATOM 2063 O O . MET A 1 265 ? -5.712 -1.765 24.184 1.00 81.25 265 MET A O 1
ATOM 2067 N N . GLU A 1 266 ? -5.332 -0.595 22.282 1.00 73.31 266 GLU A N 1
ATOM 2068 C CA . GLU A 1 266 ? -3.864 -0.468 22.365 1.00 73.31 266 GLU A CA 1
ATOM 2069 C C . GLU A 1 266 ? -3.415 1.001 22.287 1.00 73.31 266 GLU A C 1
ATOM 2071 O O . GLU A 1 266 ? -3.936 1.749 21.423 1.00 73.31 266 GLU A O 1
#

Sequence (266 aa):
MASHPTTIAAPIDQVPLVVARLHSVYVEGEYMDFLLNDAHQTSGLVLLITNQMAPVLHIFGLDAPTINMPLEDLLNYVNELNAMVSTLHRNWPNYSFGDLSLDHCTTKTLLAILEVSKTCADISSLRGGATGAKVFGNLSERQMAATCKDLNIGEKDRFIDIGCGYGQLMCAVAALTQAELSTGIEYQNHIYNAGVLHLEFFQRLMKFFGKRHGKITIKYGDVTEEDNHSMVTNSTFIFANNIAFRDLNEHLKSIFQKCQESTHME

pLDDT: mean 87.91, std 15.68, range [34.62, 98.69]

InterPro domains:
  IPR025789 Histone-lysine N-methyltransferase DOT1 domain [PF08123] (132-264)
  IPR025789 Histone-lysine N-methyltransferase DOT1 domain [PS51569] (13-266)
  IPR029063 S-adenosyl-L-methionine-dependent methyltransferase superfamily [G3DSA:3.40.50.150] (130-265)
  IPR029063 S-adenosyl-L-methionine-dependent methyltransferase superfamily [SSF53335] (7-263)
  IPR030445 Histone H3-K79 methyltransferase [PTHR21451] (74-263)

Foldseek 3Di:
DDDDDDPDDDDDPDDDFDKAWAAFLLDPPAIDIFTLVDLLSLVLVLLCCVPVVVVLCVVVVHDRDDSPPPSVRVSVVRVVSNVSSVVCCVPPVPDDPPQLNDLADDLVNLVSLLVSLCSNLVVVVVLPDVCNDQVPPDDDLVNLLVVCVVLVAAQAFEEEEEQCQLPSSLLSSFRNHVHQEREYEHADPVSLVSSVSSVVSSVSVSVSSNYGTHHYYYDHDDCLDPVNLCSVQPGQEYEYPCSNCVVVVVSVVVSVVNHDPNRHYD

Organism: NCBI:txid1611254

Radius of gyration: 22.12 Å; chains: 1; bounding box: 41×81×53 Å

Secondary structure (DSSP, 8-state):
-PPPP---PPP---PPPPEEEEEPSSSTT-EEEEETTSHHHHHHHHHIIIIISHHHHHHHTPPPP-TTS-HHHHHHHHHHHHHHHHHHHHH-TT---GGGGSSS--HHHHHHHHHHHHHHTTGGGGGGSTTTTTTS-S--HHHHHHHHHHTT--TT-EEEEET-TT-HHHHHHHHHH--SEEEEEE--HHHHHHHHHHHHHHHHHHHHTT----EEEEEES-TTSHHHHHHHHT-SEEEE-TTTTTTTHHHHHHHHTTS-TT-EE-